Protein AF-A0A385DCZ0-F1 (afdb_monomer)

pLDDT: mean 70.15, std 20.72, range [26.91, 95.5]

Mean predicted aligned error: 16.94 Å

Radius of gyration: 20.55 Å; Cα contacts (8 Å, |Δi|>4): 245; chains: 1; bounding box: 44×52×51 Å

Secondary structure (DSSP, 8-state):
--B--TTS-S-B-S-GGG--TT-GGG---HHHHHHHHHHHHHHHHHHHTTS-----S--------S------PPEEEETTEEEE-SS-TTT-B--BBPTTSSBP--BS-SS--SEEEEEEPPP-S--SS-TTTTT-EEEEEE-TTS-HHHHHHHHTT--GGGTTS-PPBSS---PEEP-TTT-GGG-PPPTTTTSS--PPPPP----

Sequence (207 aa):
MAHAAWDGTAVCRVAHPAVCPADPTQRPDGLLREVLLRYRTLMNIRMDKHHWVPDLHPAHPTTPTAAAEPQARHVVLLLSILYLAEGEITDIRCVAQTKAGERCRSALAHGDPGFWIEHPIQDAGRSTLSADLVGTPMLVYSLQSLSWDEQLRWRDQRCEVHGSGEVPALAASAWESFDPFLHVDHVRRPKGYWEGTAAPKPYRPPY

Foldseek 3Di:
DFDQAQVRDRGDPDDVVPDDPRDPVRDDDDPVNVVVVVVVVVVVVCVVVVVDDPDPDPPDPPPPDDDDDPAQWAFAQFPNFTWTAPHDLQCQAAQFQDPVRDGGRDRQEDDQLFAKDWDFQDDPVPDPPPPPRGRATFIHTYNPPDDNLSSVCVQQSHHPVRSPDPGDGNDGHPIDGDDCVVPVVNGHHDPPPPVDDDDDDDDDDDD

Nearest PDB structures (foldseek):
  5yvq-assembly1_A  TM=1.584E-01  e=5.170E+00  Muvirus mu
  7e8n-assembly1_C-2  TM=1.687E-01  e=9.337E+00  Hymenobacter psoromatis

Organism: NCBI:txid188770

Structure (mmCIF, N/CA/C/O backbone):
data_AF-A0A385DCZ0-F1
#
_entry.id   AF-A0A385DCZ0-F1
#
loop_
_atom_site.group_PDB
_atom_site.id
_atom_site.type_symbol
_atom_site.label_atom_id
_atom_site.label_alt_id
_atom_site.label_comp_id
_atom_site.label_asym_id
_atom_site.label_entity_id
_atom_site.label_seq_id
_atom_site.pdbx_PDB_ins_code
_atom_site.Cartn_x
_atom_site.Cartn_y
_atom_site.Cartn_z
_atom_site.occupancy
_atom_site.B_iso_or_equiv
_atom_site.auth_seq_id
_atom_site.auth_comp_id
_atom_site.auth_asym_id
_atom_site.auth_atom_id
_atom_site.pdbx_PDB_model_num
ATOM 1 N N . MET A 1 1 ? 26.503 6.583 6.444 1.00 43.03 1 MET A N 1
ATOM 2 C CA . MET A 1 1 ? 27.534 7.552 6.874 1.00 43.03 1 MET A CA 1
ATOM 3 C C . MET A 1 1 ? 26.824 8.768 7.445 1.00 43.03 1 MET A C 1
ATOM 5 O O . MET A 1 1 ? 25.872 9.227 6.828 1.00 43.03 1 MET A O 1
ATOM 9 N N . ALA A 1 2 ? 27.208 9.221 8.638 1.00 39.66 2 ALA A N 1
ATOM 10 C CA . ALA A 1 2 ? 26.698 10.460 9.223 1.00 39.66 2 ALA A CA 1
ATOM 11 C C . ALA A 1 2 ? 27.484 11.643 8.643 1.00 39.66 2 ALA A C 1
ATOM 13 O O . ALA A 1 2 ? 28.706 11.568 8.537 1.00 39.66 2 ALA A O 1
ATOM 14 N N . HIS A 1 3 ? 26.791 12.710 8.260 1.00 42.09 3 HIS A N 1
ATOM 15 C CA . HIS A 1 3 ? 27.408 13.946 7.778 1.00 42.09 3 HIS A CA 1
ATOM 16 C C . HIS A 1 3 ? 27.214 15.042 8.830 1.00 42.09 3 HIS A C 1
ATOM 18 O O . HIS A 1 3 ? 26.202 15.047 9.536 1.00 42.09 3 HIS A O 1
ATOM 24 N N . ALA A 1 4 ? 28.176 15.956 8.946 1.00 45.88 4 ALA A N 1
ATOM 25 C CA . ALA A 1 4 ? 28.128 17.040 9.923 1.00 45.88 4 ALA A CA 1
ATOM 26 C C . ALA A 1 4 ? 26.961 18.004 9.637 1.00 45.88 4 ALA A C 1
ATOM 28 O O . ALA A 1 4 ? 26.703 18.339 8.480 1.00 45.88 4 ALA A O 1
ATOM 29 N N . ALA A 1 5 ? 26.254 18.449 10.680 1.00 45.34 5 ALA A N 1
ATOM 30 C CA . ALA A 1 5 ? 25.254 19.506 10.555 1.00 45.34 5 ALA A CA 1
ATOM 31 C C . ALA A 1 5 ? 25.910 20.893 10.656 1.00 45.34 5 ALA A C 1
ATOM 33 O O . ALA A 1 5 ? 26.938 21.072 11.305 1.00 45.34 5 ALA A O 1
ATOM 34 N N . TRP A 1 6 ? 25.304 21.892 10.014 1.00 43.28 6 TRP A N 1
ATOM 35 C CA . TRP A 1 6 ? 25.844 23.257 9.954 1.00 43.28 6 TRP A CA 1
ATOM 36 C C . TRP A 1 6 ? 25.671 24.082 11.235 1.00 43.28 6 TRP A C 1
ATOM 38 O O . TRP A 1 6 ? 26.322 25.111 11.379 1.00 43.28 6 TRP A O 1
ATOM 48 N N . ASP A 1 7 ? 24.807 23.659 12.158 1.00 46.94 7 ASP A N 1
ATOM 49 C CA . ASP A 1 7 ? 24.563 24.329 13.444 1.00 46.94 7 ASP A CA 1
ATOM 50 C C . ASP A 1 7 ? 25.537 23.875 14.547 1.00 46.94 7 ASP A C 1
ATOM 52 O O . ASP A 1 7 ? 25.339 24.170 15.724 1.00 46.94 7 ASP A O 1
ATOM 56 N N . GLY A 1 8 ? 26.596 23.152 14.169 1.00 49.84 8 GLY A N 1
ATOM 57 C CA . GLY A 1 8 ? 27.582 22.602 15.094 1.00 49.84 8 GLY A CA 1
ATOM 58 C C . GLY A 1 8 ? 27.145 21.299 15.764 1.00 49.84 8 GLY A C 1
ATOM 59 O O . GLY A 1 8 ? 27.899 20.757 16.571 1.00 49.84 8 GLY A O 1
ATOM 60 N N . THR A 1 9 ? 25.968 20.753 15.432 1.00 52.50 9 THR A N 1
ATOM 61 C CA . THR A 1 9 ? 25.576 19.420 15.902 1.00 52.50 9 THR A CA 1
ATOM 62 C C . THR A 1 9 ? 26.225 18.318 15.057 1.00 52.50 9 THR A C 1
ATOM 64 O O . THR A 1 9 ? 26.432 18.434 13.848 1.00 52.50 9 THR A O 1
ATOM 67 N N . ALA A 1 10 ? 26.584 17.208 15.705 1.00 45.91 10 ALA A N 1
ATOM 68 C CA . ALA A 1 10 ? 27.423 16.173 15.098 1.00 45.91 10 ALA A CA 1
ATOM 69 C C . ALA A 1 10 ? 26.738 15.361 13.976 1.00 45.91 10 ALA A C 1
ATOM 71 O O . ALA A 1 10 ? 27.396 14.534 13.347 1.00 45.91 10 ALA A O 1
ATOM 72 N N . VAL A 1 11 ? 25.431 15.541 13.729 1.00 50.88 11 VAL A N 1
ATOM 73 C CA . VAL A 1 11 ? 24.675 14.677 12.807 1.00 50.88 11 VAL A CA 1
ATOM 74 C C . VAL A 1 11 ? 23.559 15.434 12.079 1.00 50.88 11 VAL A C 1
ATOM 76 O O . VAL A 1 11 ? 22.519 15.737 12.660 1.00 50.88 11 VAL A O 1
ATOM 79 N N . CYS A 1 12 ? 23.713 15.632 10.768 1.00 52.50 12 CYS A N 1
ATOM 80 C CA . CYS A 1 12 ? 22.615 15.956 9.859 1.00 52.50 12 CYS A CA 1
ATOM 81 C C . CYS A 1 12 ? 21.943 14.648 9.403 1.00 52.50 12 CYS A C 1
ATOM 83 O O . CYS A 1 12 ? 22.574 13.804 8.767 1.00 52.50 12 CYS A O 1
ATOM 85 N N . ARG A 1 13 ? 20.665 14.456 9.760 1.00 55.09 13 ARG A N 1
ATOM 86 C CA . ARG A 1 13 ? 19.906 13.203 9.538 1.00 55.09 13 ARG A CA 1
ATOM 87 C C . ARG A 1 13 ? 19.005 13.234 8.293 1.00 55.09 13 ARG A C 1
ATOM 89 O O . ARG A 1 13 ? 18.133 12.384 8.143 1.00 55.09 13 ARG A O 1
ATOM 96 N N . VAL A 1 14 ? 19.216 14.208 7.405 1.00 51.38 14 VAL A N 1
ATOM 97 C CA . VAL A 1 14 ? 18.575 14.289 6.082 1.00 51.38 14 VAL A CA 1
ATOM 98 C C . VAL A 1 14 ? 19.451 13.545 5.071 1.00 51.38 14 VAL A C 1
ATOM 100 O O . VAL A 1 14 ? 20.676 13.688 5.086 1.00 51.38 14 VAL A O 1
ATOM 103 N N . ALA A 1 15 ? 18.848 12.740 4.192 1.00 49.97 15 ALA A N 1
ATOM 104 C CA . ALA A 1 15 ? 19.575 12.113 3.093 1.00 49.97 15 ALA A CA 1
ATOM 105 C C . ALA A 1 15 ? 20.143 13.207 2.166 1.00 49.97 15 ALA A C 1
ATOM 107 O O . ALA A 1 15 ? 19.398 13.901 1.478 1.00 49.97 15 ALA A O 1
ATOM 108 N N . HIS A 1 16 ? 21.471 13.357 2.160 1.00 48.94 16 HIS A N 1
ATOM 109 C CA . HIS A 1 16 ? 22.190 14.404 1.424 1.00 48.94 16 HIS A CA 1
ATOM 110 C C . HIS A 1 16 ? 21.996 14.433 -0.107 1.00 48.94 16 HIS A C 1
ATOM 112 O O . HIS A 1 16 ? 22.242 15.493 -0.675 1.00 48.94 16 HIS A O 1
ATOM 118 N N . PRO A 1 17 ? 21.524 13.375 -0.801 1.00 45.88 17 PRO A N 1
ATOM 119 C CA . PRO A 1 17 ? 21.275 13.471 -2.241 1.00 45.88 17 PRO A CA 1
ATOM 120 C C . PRO A 1 17 ? 20.034 14.283 -2.650 1.00 45.88 17 PRO A C 1
ATOM 122 O O . PRO A 1 17 ? 19.877 14.544 -3.836 1.00 45.88 17 PRO A O 1
ATOM 125 N N . ALA A 1 18 ? 19.139 14.668 -1.727 1.00 50.88 18 ALA A N 1
ATOM 126 C CA . ALA A 1 18 ? 17.839 15.257 -2.086 1.00 50.88 18 ALA A CA 1
ATOM 127 C C . ALA A 1 18 ? 17.559 16.617 -1.423 1.00 50.88 18 ALA A C 1
ATOM 129 O O . ALA A 1 18 ? 16.433 16.905 -1.042 1.00 50.88 18 ALA A O 1
ATOM 130 N N . VAL A 1 19 ? 18.573 17.483 -1.363 1.00 52.72 19 VAL A N 1
ATOM 131 C CA . VAL A 1 19 ? 18.542 18.850 -0.816 1.00 52.72 19 VAL A CA 1
ATOM 132 C C . VAL A 1 19 ? 18.854 18.934 0.676 1.00 52.72 19 VAL A C 1
ATOM 134 O O . VAL A 1 19 ? 18.019 18.716 1.555 1.00 52.72 19 VAL A O 1
ATOM 137 N N . CYS A 1 20 ? 20.080 19.365 0.959 1.00 51.69 20 CYS A N 1
ATOM 138 C CA . CYS A 1 20 ? 20.481 19.787 2.287 1.00 51.69 20 CYS A CA 1
ATOM 139 C C . CYS A 1 20 ? 20.249 21.305 2.430 1.00 51.69 20 CYS A C 1
ATOM 141 O O . CYS A 1 20 ? 20.951 22.080 1.786 1.00 51.69 20 CYS A O 1
ATOM 143 N N . PRO A 1 21 ? 19.337 21.786 3.302 1.00 50.81 21 PRO A N 1
ATOM 144 C CA . PRO A 1 21 ? 19.165 23.227 3.545 1.00 50.81 21 PRO A CA 1
ATOM 145 C C . PRO A 1 21 ? 20.395 23.887 4.198 1.00 50.81 21 PRO A C 1
ATOM 147 O O . PRO A 1 21 ? 20.413 25.101 4.399 1.00 50.81 21 PRO A O 1
ATOM 150 N N . ALA A 1 22 ? 21.393 23.078 4.554 1.00 45.03 22 ALA A N 1
ATOM 151 C CA . ALA A 1 22 ? 22.649 23.462 5.169 1.00 45.03 22 ALA A CA 1
ATOM 152 C C . ALA A 1 22 ? 23.811 23.600 4.168 1.00 45.03 22 ALA A C 1
ATOM 154 O O . ALA A 1 22 ? 24.860 24.111 4.548 1.00 45.03 22 ALA A O 1
ATOM 155 N N . ASP A 1 23 ? 23.639 23.158 2.915 1.00 54.81 23 ASP A N 1
ATOM 156 C CA . ASP A 1 23 ? 24.627 23.354 1.855 1.00 54.81 23 ASP A CA 1
ATOM 157 C C . ASP A 1 23 ? 24.335 24.679 1.121 1.00 54.81 23 ASP A C 1
ATOM 159 O O . ASP A 1 23 ? 23.343 24.783 0.391 1.00 54.81 23 ASP A O 1
ATOM 163 N N . PRO A 1 24 ? 25.163 25.728 1.299 1.00 51.28 24 PRO A N 1
ATOM 164 C CA . PRO A 1 24 ? 24.955 27.007 0.631 1.00 51.28 24 PRO A CA 1
ATOM 165 C C . PRO A 1 24 ? 25.126 26.928 -0.894 1.00 51.28 24 PRO A C 1
ATOM 167 O O . PRO A 1 24 ? 24.668 27.841 -1.580 1.00 51.28 24 PRO A O 1
ATOM 170 N N . THR A 1 25 ? 25.738 25.861 -1.423 1.00 52.81 25 THR A N 1
ATOM 171 C CA . THR A 1 25 ? 25.935 25.637 -2.865 1.00 52.81 25 THR A CA 1
ATOM 172 C C . THR A 1 25 ? 24.735 24.968 -3.542 1.00 52.81 25 THR A C 1
ATOM 174 O O . THR A 1 25 ? 24.596 25.060 -4.758 1.00 52.81 25 THR A O 1
ATOM 177 N N . GLN A 1 26 ? 23.822 24.378 -2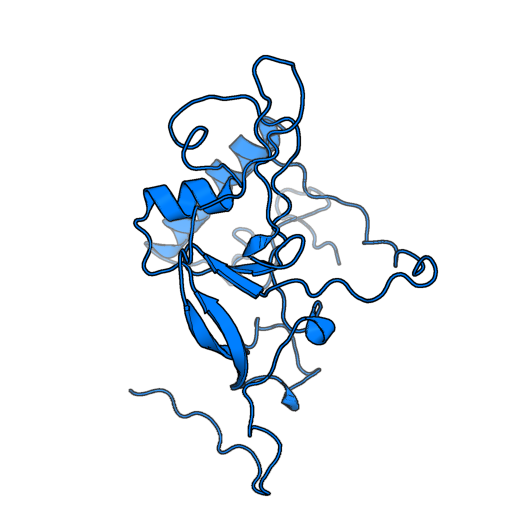.760 1.00 53.19 26 GLN A N 1
ATOM 178 C CA . GLN A 1 26 ? 22.599 23.720 -3.230 1.00 53.19 26 GLN A CA 1
ATOM 179 C C . GLN A 1 26 ? 21.336 24.416 -2.714 1.00 53.19 26 GLN A C 1
ATOM 181 O O . GLN A 1 26 ? 20.364 23.755 -2.350 1.00 53.19 26 GLN A O 1
ATOM 186 N N . ARG A 1 27 ? 21.329 25.753 -2.638 1.00 54.34 27 ARG A N 1
ATOM 187 C CA . ARG A 1 27 ? 20.118 26.493 -2.257 1.00 54.34 27 ARG A CA 1
ATOM 188 C C . ARG A 1 27 ? 19.066 26.350 -3.356 1.00 54.34 27 ARG A C 1
ATOM 190 O O . ARG A 1 27 ? 19.245 26.948 -4.414 1.00 54.34 27 ARG A O 1
ATOM 197 N N . PRO A 1 28 ? 17.951 25.646 -3.106 1.00 58.09 28 PRO A N 1
ATOM 198 C CA . PRO A 1 28 ? 16.809 25.727 -3.995 1.00 58.09 28 PRO A CA 1
ATOM 199 C C . PRO A 1 28 ? 16.269 27.149 -3.914 1.00 58.09 28 PRO A C 1
ATOM 201 O O . PRO A 1 28 ? 16.198 27.734 -2.825 1.00 58.09 28 PRO A O 1
ATOM 204 N N . ASP A 1 29 ? 15.906 27.717 -5.049 1.00 66.25 29 ASP A N 1
ATOM 205 C CA . ASP A 1 29 ? 15.221 28.994 -5.129 1.00 66.25 29 ASP A CA 1
ATOM 206 C C . ASP A 1 29 ? 13.697 28.800 -5.193 1.00 66.25 29 ASP A C 1
ATOM 208 O O . ASP A 1 29 ? 13.167 27.703 -5.390 1.00 66.25 29 ASP A O 1
ATOM 212 N N . GLY A 1 30 ? 12.974 29.886 -4.910 1.00 69.31 30 GLY A N 1
ATOM 213 C CA . GLY A 1 30 ? 11.518 29.950 -5.024 1.00 69.31 30 GLY A CA 1
ATOM 214 C C . GLY A 1 30 ? 10.748 28.866 -4.256 1.00 69.31 30 GLY A C 1
ATOM 215 O O . GLY A 1 30 ? 11.027 28.564 -3.094 1.00 69.31 30 GLY A O 1
ATOM 216 N N . LEU A 1 31 ? 9.749 28.292 -4.932 1.00 67.06 31 LEU A N 1
ATOM 217 C CA . LEU A 1 31 ? 8.760 27.359 -4.383 1.00 67.06 31 LEU A CA 1
ATOM 218 C C . LEU A 1 31 ? 9.392 26.108 -3.747 1.00 67.06 31 LEU A C 1
ATOM 220 O O . LEU A 1 31 ? 8.916 25.616 -2.724 1.00 67.06 31 LEU A O 1
ATOM 224 N N . LEU A 1 32 ? 10.485 25.596 -4.322 1.00 63.16 32 LEU A N 1
ATOM 225 C CA . LEU A 1 32 ? 11.141 24.384 -3.830 1.00 63.16 32 LEU A CA 1
ATOM 226 C C . LEU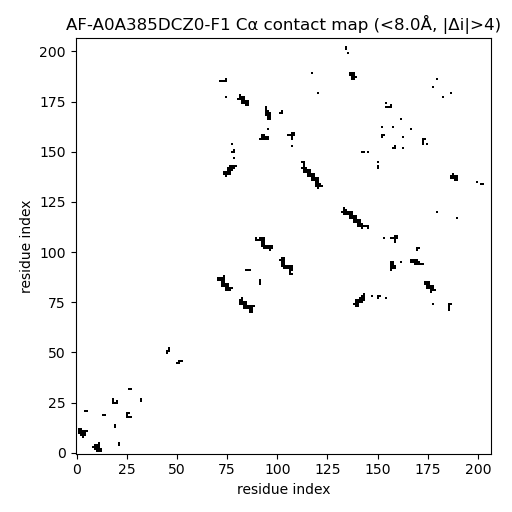 A 1 32 ? 11.721 24.601 -2.425 1.00 63.16 32 LEU A C 1
ATOM 228 O O . LEU A 1 32 ? 11.602 23.737 -1.556 1.00 63.16 32 LEU A O 1
ATOM 232 N N . ARG A 1 33 ? 12.261 25.796 -2.158 1.00 64.81 33 ARG A N 1
ATOM 233 C CA . ARG A 1 33 ? 12.729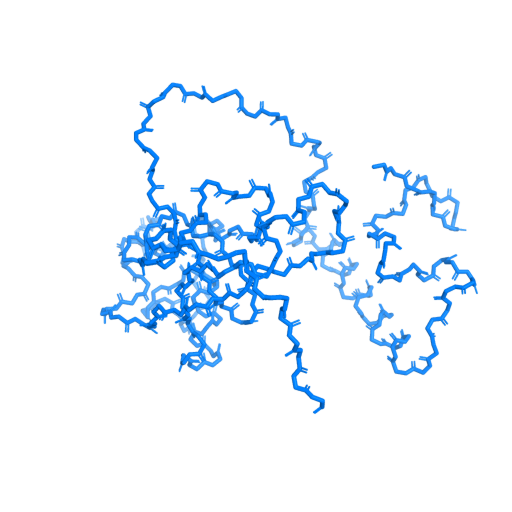 26.184 -0.822 1.00 64.81 33 ARG A CA 1
ATOM 234 C C . ARG A 1 33 ? 11.595 26.197 0.197 1.00 64.81 33 ARG A C 1
ATOM 236 O O . ARG A 1 33 ? 11.775 25.717 1.314 1.00 64.81 33 ARG A O 1
ATOM 243 N N . GLU A 1 34 ? 10.442 26.743 -0.172 1.00 66.88 34 GLU A N 1
ATOM 244 C CA . GLU A 1 34 ? 9.280 26.842 0.716 1.00 66.88 34 GLU A CA 1
ATOM 245 C C . GLU A 1 34 ? 8.724 25.462 1.074 1.00 66.88 34 GLU A C 1
ATOM 247 O O . GLU A 1 34 ? 8.463 25.182 2.247 1.00 66.88 34 GLU A O 1
ATOM 252 N N . VAL A 1 35 ? 8.620 24.570 0.085 1.00 68.06 35 VAL A N 1
ATOM 253 C CA . VAL A 1 35 ? 8.184 23.182 0.286 1.00 68.06 35 VAL A CA 1
ATOM 254 C C . VAL A 1 35 ? 9.131 22.447 1.234 1.00 68.06 35 VAL A C 1
ATOM 256 O O . VAL A 1 35 ? 8.676 21.802 2.179 1.00 68.06 35 VAL A O 1
ATOM 259 N N . LEU A 1 36 ? 10.444 22.589 1.045 1.00 66.81 36 LEU A N 1
ATOM 260 C CA . LEU A 1 36 ? 11.445 21.919 1.878 1.00 66.81 36 LEU A CA 1
ATOM 261 C C . LEU A 1 36 ? 11.494 22.459 3.309 1.00 66.81 36 LEU A C 1
ATOM 263 O O . LEU A 1 36 ? 11.618 21.682 4.257 1.00 66.81 36 LEU A O 1
ATOM 267 N N . LEU A 1 37 ? 11.347 23.774 3.492 1.00 65.69 37 LEU A N 1
ATOM 268 C CA . LEU A 1 37 ? 11.237 24.375 4.823 1.00 65.69 37 LEU A CA 1
ATOM 269 C C . LEU A 1 37 ? 9.976 23.893 5.543 1.00 65.69 37 LEU A C 1
ATOM 271 O O . LEU A 1 37 ? 10.037 23.533 6.719 1.00 65.69 37 LEU A O 1
ATOM 275 N N . ARG A 1 38 ? 8.845 23.818 4.833 1.00 69.94 38 ARG A N 1
ATOM 276 C CA . ARG A 1 38 ? 7.592 23.300 5.388 1.00 69.94 38 ARG A CA 1
ATOM 277 C C . ARG A 1 38 ? 7.709 21.822 5.752 1.00 69.94 38 ARG A C 1
ATOM 279 O O . ARG A 1 38 ? 7.272 21.432 6.833 1.00 69.94 38 ARG A O 1
ATOM 286 N N . TYR A 1 39 ? 8.335 21.020 4.893 1.00 65.19 39 TYR A N 1
ATOM 287 C CA . TYR A 1 39 ? 8.592 19.607 5.154 1.00 65.19 39 TYR A CA 1
ATOM 288 C C . TYR A 1 39 ? 9.475 19.416 6.394 1.00 65.19 39 TYR A C 1
ATOM 290 O O . TYR A 1 39 ? 9.105 18.658 7.289 1.00 65.19 39 TYR A O 1
ATOM 298 N N . ARG A 1 40 ? 10.576 20.176 6.512 1.00 69.50 40 ARG A N 1
ATOM 299 C CA . ARG A 1 40 ? 11.450 20.182 7.698 1.00 69.50 40 ARG A CA 1
ATOM 300 C C . ARG A 1 40 ? 10.671 20.485 8.977 1.00 69.50 40 ARG A C 1
ATOM 302 O O . ARG A 1 40 ? 10.804 19.755 9.954 1.00 69.50 40 ARG A O 1
ATOM 309 N N . THR A 1 41 ? 9.853 21.537 8.978 1.00 65.94 41 THR A N 1
ATOM 310 C CA . THR A 1 41 ? 9.063 21.922 10.157 1.00 65.94 41 THR A CA 1
ATOM 311 C C . THR A 1 41 ? 8.080 20.822 10.556 1.00 65.94 41 THR A C 1
ATOM 313 O O . THR A 1 41 ? 8.007 20.462 11.727 1.00 65.94 41 THR A O 1
ATOM 316 N N . LEU A 1 42 ? 7.359 20.238 9.594 1.00 65.44 42 LEU A N 1
ATOM 317 C CA . LEU A 1 42 ? 6.406 19.158 9.870 1.00 65.44 42 LEU A CA 1
ATOM 318 C C . LEU A 1 42 ? 7.095 17.887 10.377 1.00 65.44 42 LEU A C 1
ATOM 320 O O . LEU A 1 42 ? 6.574 17.222 11.271 1.00 65.44 42 LEU A O 1
ATOM 324 N N . MET A 1 43 ? 8.261 17.556 9.823 1.00 61.44 43 MET A N 1
ATOM 325 C CA . MET A 1 43 ? 9.058 16.410 10.247 1.00 61.44 43 MET A CA 1
ATOM 326 C C . MET A 1 43 ? 9.582 16.596 11.676 1.00 61.44 43 MET A C 1
ATOM 328 O O . MET A 1 43 ? 9.395 15.705 12.499 1.00 61.44 43 MET A O 1
ATOM 332 N N . ASN A 1 44 ? 10.121 17.774 12.007 1.00 59.34 44 ASN A N 1
ATOM 333 C CA . ASN A 1 44 ? 10.564 18.096 13.366 1.00 59.34 44 ASN A CA 1
ATOM 334 C C . ASN A 1 44 ? 9.414 18.019 14.379 1.00 59.34 44 ASN A C 1
ATOM 336 O O . ASN A 1 44 ? 9.539 17.328 15.382 1.00 59.34 44 ASN A O 1
ATOM 340 N N . ILE A 1 45 ? 8.251 18.604 14.067 1.00 63.09 45 ILE A N 1
ATOM 341 C CA . ILE A 1 45 ? 7.064 18.529 14.937 1.00 63.09 45 ILE A CA 1
ATOM 342 C C . ILE A 1 45 ? 6.629 17.074 15.183 1.00 63.09 45 ILE A C 1
ATOM 344 O O . ILE A 1 45 ? 6.178 16.741 16.278 1.00 63.09 45 ILE A O 1
ATOM 348 N N . ARG A 1 46 ? 6.723 16.196 14.176 1.00 60.88 46 ARG A N 1
ATOM 349 C CA . ARG A 1 46 ? 6.381 14.770 14.325 1.00 60.88 46 ARG A CA 1
ATOM 350 C C . ARG A 1 46 ? 7.400 14.009 15.174 1.00 60.88 46 ARG A C 1
ATOM 352 O O . ARG A 1 46 ? 6.992 13.141 15.942 1.00 60.88 46 ARG A O 1
ATOM 359 N N . MET A 1 47 ? 8.685 14.346 15.060 1.00 57.97 47 MET A N 1
ATOM 360 C CA . MET A 1 47 ? 9.748 13.765 15.888 1.00 57.97 47 MET A CA 1
ATOM 361 C C . MET A 1 47 ? 9.645 14.209 17.349 1.00 57.97 47 MET A C 1
ATOM 363 O O . MET A 1 47 ? 9.705 13.364 18.237 1.00 57.97 47 MET A O 1
ATOM 367 N N . ASP A 1 48 ? 9.418 15.503 17.598 1.00 64.06 48 ASP A N 1
ATOM 368 C CA . ASP A 1 48 ? 9.288 16.072 18.949 1.00 64.06 48 ASP A CA 1
ATOM 369 C C . ASP A 1 48 ? 8.091 15.482 19.708 1.00 64.06 48 ASP A C 1
ATOM 371 O O . ASP A 1 48 ? 8.095 15.383 20.931 1.00 64.06 48 ASP A O 1
ATOM 375 N N . LYS A 1 49 ? 7.063 15.045 18.974 1.00 65.31 49 LYS A N 1
ATOM 376 C CA . LYS A 1 49 ? 5.887 14.358 19.523 1.00 65.31 49 LYS A CA 1
ATOM 377 C C . LYS A 1 49 ? 6.072 12.844 19.681 1.00 65.31 49 LYS A C 1
ATOM 379 O O . LYS A 1 49 ? 5.102 12.160 19.981 1.00 65.31 49 LYS A O 1
ATOM 384 N N . HIS A 1 50 ? 7.269 12.305 19.435 1.00 49.09 50 HIS A N 1
ATOM 385 C CA . HIS A 1 50 ? 7.556 10.863 19.405 1.00 49.09 50 HIS A CA 1
ATOM 386 C C . HIS A 1 50 ? 6.641 10.046 18.471 1.00 49.09 50 HIS A C 1
ATOM 388 O O . HIS A 1 50 ? 6.571 8.825 18.576 1.00 49.09 50 HIS A O 1
ATOM 394 N N . HIS A 1 51 ? 5.961 10.690 17.517 1.00 47.44 51 HIS A N 1
ATOM 395 C CA . HIS A 1 51 ? 5.111 10.006 16.536 1.00 47.44 51 HIS A CA 1
ATOM 396 C C . HIS A 1 51 ? 5.932 9.310 15.443 1.00 47.44 51 HIS A C 1
ATOM 398 O O . HIS A 1 51 ? 5.399 8.512 14.676 1.00 47.44 51 HIS A O 1
ATOM 404 N N . TRP A 1 52 ? 7.221 9.633 15.350 1.00 40.53 52 TRP A N 1
ATOM 405 C CA . TRP A 1 52 ? 8.168 8.992 14.454 1.00 40.53 52 TRP A CA 1
ATOM 406 C C . TRP A 1 52 ? 9.557 9.013 15.097 1.00 40.53 52 TRP A C 1
ATOM 408 O O . TRP A 1 52 ? 10.150 10.078 15.274 1.00 40.53 52 TRP A O 1
ATOM 418 N N . VAL A 1 53 ? 10.064 7.836 15.463 1.00 46.94 53 VAL A N 1
ATOM 419 C CA . VAL A 1 53 ? 11.460 7.619 15.855 1.00 46.94 53 VAL A CA 1
ATOM 420 C C . VAL A 1 53 ? 12.079 6.805 14.717 1.00 46.94 53 VAL A C 1
ATOM 422 O O . VAL A 1 53 ? 11.665 5.662 14.528 1.00 46.94 53 VAL A O 1
ATOM 425 N N . PRO A 1 54 ? 12.999 7.362 13.907 1.00 39.88 54 PRO A N 1
ATOM 426 C CA . PRO A 1 54 ? 13.722 6.549 12.942 1.00 39.88 54 PRO A CA 1
ATOM 427 C C . PRO A 1 54 ? 14.540 5.520 13.710 1.00 39.88 54 PRO A C 1
ATOM 429 O O . PRO A 1 54 ? 15.250 5.881 14.651 1.00 39.88 54 PRO A O 1
ATOM 432 N N . ASP A 1 55 ? 14.443 4.260 13.308 1.00 38.47 55 ASP A N 1
ATOM 433 C CA . ASP A 1 55 ? 15.255 3.205 13.891 1.00 38.47 55 ASP A CA 1
ATOM 434 C C . ASP A 1 55 ? 16.730 3.496 13.567 1.00 38.47 55 ASP A C 1
ATOM 436 O O . ASP A 1 55 ? 17.143 3.524 12.406 1.00 38.47 55 ASP A O 1
ATOM 440 N N . LEU A 1 56 ? 17.510 3.849 14.593 1.00 39.41 56 LEU A N 1
ATOM 441 C CA . LEU A 1 56 ? 18.919 4.244 14.461 1.00 39.41 56 LEU A CA 1
ATOM 442 C C . LEU A 1 56 ? 19.870 3.050 14.570 1.00 39.41 56 LEU A C 1
ATOM 444 O O . LEU A 1 56 ? 21.088 3.240 14.512 1.00 39.41 56 LEU A O 1
ATOM 448 N N . HIS A 1 57 ? 19.348 1.833 14.725 1.00 34.84 57 HIS A N 1
ATOM 449 C CA . HIS A 1 57 ? 20.188 0.658 14.584 1.00 34.84 57 HIS A CA 1
ATOM 450 C C . HIS A 1 57 ? 20.578 0.505 13.109 1.00 34.84 57 HIS A C 1
ATOM 452 O O . HIS A 1 57 ? 19.696 0.504 12.247 1.00 34.84 57 HIS A O 1
ATOM 458 N N . PRO A 1 58 ? 21.874 0.341 12.772 1.00 35.88 58 PRO A N 1
ATOM 459 C CA . PRO A 1 58 ? 22.189 -0.338 11.526 1.00 35.88 58 PRO A CA 1
ATOM 460 C C . PRO A 1 58 ? 21.417 -1.652 11.578 1.00 35.88 58 PRO A C 1
ATOM 462 O O . PRO A 1 58 ? 21.522 -2.361 12.580 1.00 35.88 58 PRO A O 1
ATOM 465 N N . ALA A 1 59 ? 20.591 -1.926 10.565 1.00 37.59 59 ALA A N 1
ATOM 466 C CA . ALA A 1 59 ? 19.901 -3.200 10.462 1.00 37.59 59 ALA A CA 1
ATOM 467 C C . ALA A 1 59 ? 20.964 -4.285 10.640 1.00 37.59 59 ALA A C 1
ATOM 469 O O . ALA A 1 59 ? 21.822 -4.478 9.776 1.00 37.59 59 ALA A O 1
ATOM 470 N N . HIS A 1 60 ? 20.982 -4.922 11.812 1.00 30.19 60 HIS A N 1
ATOM 471 C CA . HIS A 1 60 ? 21.785 -6.109 11.985 1.00 30.19 60 HIS A CA 1
ATOM 472 C C . HIS A 1 60 ? 21.251 -7.081 10.936 1.00 30.19 60 HIS A C 1
ATOM 474 O O . HIS A 1 60 ? 20.025 -7.218 10.843 1.00 30.19 60 HIS A O 1
ATOM 480 N N . PRO A 1 61 ? 22.112 -7.711 10.115 1.00 33.66 61 PRO A N 1
ATOM 481 C CA . PRO A 1 61 ? 21.657 -8.798 9.273 1.00 33.66 61 PRO A CA 1
ATOM 482 C C . PRO A 1 61 ? 21.011 -9.796 10.225 1.00 33.66 61 PRO A C 1
ATOM 484 O O . PRO A 1 61 ? 21.683 -10.392 11.067 1.00 33.66 61 PRO A O 1
ATOM 487 N N . THR A 1 62 ? 19.682 -9.863 10.183 1.00 35.06 62 THR A N 1
ATOM 488 C CA . THR A 1 62 ? 18.944 -10.809 11.000 1.00 35.06 62 THR A CA 1
ATOM 489 C C . THR A 1 62 ? 19.354 -12.146 10.432 1.00 35.06 62 THR A C 1
ATOM 491 O O . THR A 1 62 ? 19.069 -12.438 9.271 1.00 35.06 62 THR A O 1
ATOM 494 N N . THR A 1 63 ? 20.147 -12.890 11.198 1.00 36.34 63 THR A N 1
ATOM 495 C CA . THR A 1 63 ? 20.564 -14.239 10.841 1.00 36.34 63 THR A CA 1
ATOM 496 C C . THR A 1 63 ? 19.307 -14.979 10.394 1.00 36.34 63 THR A C 1
ATOM 498 O O . THR A 1 63 ? 18.349 -15.004 11.171 1.00 36.34 63 THR A O 1
ATOM 501 N N . PRO A 1 64 ? 19.241 -15.503 9.158 1.00 36.28 64 PRO A N 1
ATOM 502 C CA . PRO A 1 64 ? 18.036 -16.158 8.684 1.00 36.28 64 PRO A CA 1
ATOM 503 C C . PRO A 1 64 ? 17.758 -17.358 9.588 1.00 36.28 64 PRO A C 1
ATOM 505 O O . PRO A 1 64 ? 18.475 -18.360 9.567 1.00 36.28 64 PRO A O 1
ATOM 508 N N . THR A 1 65 ? 16.740 -17.223 10.437 1.00 34.56 65 THR A N 1
ATOM 509 C CA . THR A 1 65 ? 16.171 -18.338 11.185 1.00 34.56 65 THR A CA 1
ATOM 510 C C . THR A 1 65 ? 15.669 -19.353 10.167 1.00 34.56 65 THR A C 1
ATOM 512 O O . THR A 1 65 ? 15.001 -19.002 9.196 1.00 34.56 65 THR A O 1
ATOM 515 N N . ALA A 1 66 ? 16.061 -20.605 10.371 1.00 39.00 66 ALA A N 1
ATOM 516 C CA . ALA A 1 66 ? 15.845 -21.702 9.446 1.00 39.00 66 ALA A CA 1
ATOM 517 C C . ALA A 1 66 ? 14.379 -21.835 8.978 1.00 39.00 66 ALA A C 1
ATOM 519 O O . ALA A 1 66 ? 13.467 -21.964 9.789 1.00 39.00 66 ALA A O 1
ATOM 520 N N . ALA A 1 67 ? 14.228 -21.849 7.650 1.00 46.62 67 ALA A N 1
ATOM 521 C CA . ALA A 1 67 ? 13.212 -22.520 6.838 1.00 46.62 67 ALA A CA 1
ATOM 522 C C . ALA A 1 67 ? 11.761 -22.540 7.366 1.00 46.62 67 ALA A C 1
ATOM 524 O O . ALA A 1 67 ? 11.269 -23.558 7.851 1.00 46.62 67 ALA A O 1
ATOM 525 N N . ALA A 1 68 ? 11.039 -21.452 7.108 1.00 38.81 68 ALA A N 1
ATOM 526 C CA . ALA A 1 68 ? 9.668 -21.548 6.613 1.00 38.81 68 ALA A CA 1
ATOM 527 C C . ALA A 1 68 ? 9.704 -21.198 5.116 1.00 38.81 68 ALA A C 1
ATOM 529 O O . ALA A 1 68 ? 10.520 -20.367 4.712 1.00 38.81 68 ALA A O 1
ATOM 530 N N . GLU A 1 69 ? 8.886 -21.851 4.287 1.00 44.53 69 GLU A N 1
ATOM 531 C CA . GLU A 1 69 ? 8.747 -21.489 2.869 1.00 44.53 69 GLU A CA 1
ATOM 532 C C . GLU A 1 69 ? 8.539 -19.970 2.743 1.00 44.53 69 GLU A C 1
ATOM 534 O O . GLU A 1 69 ? 7.797 -19.405 3.555 1.00 44.53 69 GLU A O 1
ATOM 539 N N . PRO A 1 70 ? 9.202 -19.282 1.792 1.00 51.69 70 PRO A N 1
ATOM 540 C CA . PRO A 1 70 ? 9.067 -17.840 1.667 1.00 51.69 70 PRO A CA 1
ATOM 541 C C . PRO A 1 70 ? 7.600 -17.509 1.397 1.00 51.69 70 PRO A C 1
ATOM 543 O O . PRO A 1 70 ? 7.088 -17.745 0.303 1.00 51.69 70 PRO A O 1
ATOM 546 N N . GLN A 1 71 ? 6.914 -16.980 2.415 1.00 58.69 71 GLN A N 1
ATOM 547 C CA . GLN A 1 71 ? 5.566 -16.457 2.251 1.00 58.69 71 GLN A CA 1
ATOM 548 C C . GLN A 1 71 ? 5.612 -15.412 1.146 1.00 58.69 71 GLN A C 1
ATOM 550 O O . GLN A 1 71 ? 6.473 -14.528 1.122 1.00 58.69 71 GLN A O 1
ATOM 555 N N . ALA A 1 72 ? 4.711 -15.559 0.185 1.00 76.06 72 ALA A N 1
ATOM 556 C CA . ALA A 1 72 ? 4.771 -14.824 -1.055 1.00 76.06 72 ALA A CA 1
ATOM 557 C C . ALA A 1 72 ? 4.272 -13.384 -0.827 1.00 76.06 72 ALA A C 1
ATOM 559 O O . ALA A 1 72 ? 3.127 -13.050 -1.106 1.00 76.06 72 ALA A O 1
ATOM 560 N N . ARG A 1 73 ? 5.133 -12.512 -0.292 1.00 90.94 73 ARG A N 1
ATOM 561 C CA . ARG A 1 73 ? 4.808 -11.101 -0.031 1.00 90.94 73 ARG A CA 1
ATOM 562 C C . ARG A 1 73 ? 4.546 -10.365 -1.346 1.00 90.94 73 ARG A C 1
ATOM 564 O O . ARG A 1 73 ? 5.351 -10.440 -2.275 1.00 90.94 73 ARG A O 1
ATOM 571 N N . HIS A 1 74 ? 3.411 -9.676 -1.447 1.00 91.88 74 HIS A N 1
ATOM 572 C CA . HIS A 1 74 ? 3.062 -8.900 -2.639 1.00 91.88 74 HIS A CA 1
ATOM 573 C C . HIS A 1 74 ? 3.648 -7.487 -2.581 1.00 91.88 74 HIS A C 1
ATOM 575 O O . HIS A 1 74 ? 3.593 -6.821 -1.547 1.00 91.88 74 HIS A O 1
ATOM 581 N N . VAL A 1 75 ? 4.152 -7.012 -3.722 1.00 94.12 75 VAL A N 1
ATOM 582 C CA . VAL A 1 75 ? 4.462 -5.594 -3.931 1.00 94.12 75 VAL A CA 1
ATOM 583 C C . VAL A 1 75 ? 3.180 -4.888 -4.360 1.00 94.12 75 VAL A C 1
ATOM 585 O O . VAL A 1 75 ? 2.516 -5.321 -5.306 1.00 94.12 75 VAL A O 1
ATOM 588 N N . VAL A 1 76 ? 2.821 -3.816 -3.659 1.00 95.50 76 VAL A N 1
ATOM 589 C CA . VAL A 1 76 ? 1.553 -3.099 -3.809 1.00 95.50 76 VAL A CA 1
ATOM 590 C C . VAL A 1 76 ? 1.821 -1.634 -4.130 1.00 95.50 76 VAL A C 1
ATOM 592 O O . VAL A 1 76 ? 2.581 -0.974 -3.426 1.00 95.50 76 VAL A O 1
ATOM 595 N N . LEU A 1 77 ? 1.182 -1.109 -5.176 1.00 94.94 77 LEU A N 1
ATOM 596 C CA . LEU A 1 77 ? 1.189 0.317 -5.494 1.00 94.94 77 LEU A CA 1
ATOM 597 C C . LEU A 1 77 ? -0.003 0.984 -4.811 1.00 94.94 77 LEU A C 1
ATOM 599 O O . LEU A 1 77 ? -1.155 0.754 -5.184 1.00 94.94 77 LEU A O 1
ATOM 603 N N . LEU A 1 78 ? 0.288 1.822 -3.823 1.00 93.81 78 LEU A N 1
ATOM 604 C CA . LEU A 1 78 ? -0.694 2.484 -2.976 1.00 93.81 78 LEU A CA 1
ATOM 605 C C . LEU A 1 78 ? -0.275 3.936 -2.751 1.00 93.81 78 LEU A C 1
ATOM 607 O O . LEU A 1 78 ? 0.868 4.192 -2.387 1.00 93.81 78 LEU A O 1
ATOM 611 N N . LEU A 1 79 ? -1.180 4.898 -2.967 1.00 92.75 79 LEU A N 1
ATOM 612 C CA . LEU A 1 79 ? -0.876 6.334 -2.854 1.00 92.75 79 LEU A CA 1
ATOM 613 C C . LEU A 1 79 ? 0.340 6.752 -3.707 1.00 92.75 79 LEU A C 1
ATOM 615 O O . LEU A 1 79 ? 1.107 7.635 -3.326 1.00 92.75 79 LEU A O 1
ATOM 619 N N . SER A 1 80 ? 0.526 6.089 -4.855 1.00 90.75 80 SER A N 1
ATOM 620 C CA . SER A 1 80 ? 1.678 6.253 -5.759 1.00 90.75 80 SER A CA 1
ATOM 621 C C . SER A 1 80 ? 3.041 5.900 -5.145 1.00 90.75 80 SER A C 1
ATOM 623 O O . SER A 1 80 ? 4.077 6.327 -5.647 1.00 90.75 80 SER A O 1
ATOM 625 N N . ILE A 1 81 ? 3.046 5.106 -4.075 1.00 91.62 81 ILE A N 1
ATOM 626 C CA . ILE A 1 81 ? 4.238 4.568 -3.423 1.00 91.62 81 ILE A CA 1
ATOM 627 C C . ILE A 1 81 ? 4.176 3.041 -3.503 1.00 91.62 81 ILE A C 1
ATOM 629 O O . ILE A 1 81 ? 3.107 2.440 -3.373 1.00 91.62 81 ILE A O 1
ATOM 633 N N . LEU A 1 82 ? 5.324 2.410 -3.738 1.00 93.44 82 LEU A N 1
ATOM 634 C CA . LEU A 1 82 ? 5.443 0.958 -3.699 1.00 93.44 82 LEU A CA 1
ATOM 635 C C . LEU A 1 82 ? 5.676 0.501 -2.259 1.00 93.44 82 LEU A C 1
ATOM 637 O O . LEU A 1 82 ? 6.614 0.943 -1.593 1.00 93.44 82 LEU A O 1
ATOM 641 N N . TYR A 1 83 ? 4.832 -0.414 -1.805 1.00 95.44 83 TYR A N 1
ATOM 642 C CA . TYR A 1 83 ? 4.934 -1.057 -0.506 1.00 95.44 83 TYR A CA 1
ATOM 643 C C . TYR A 1 83 ? 5.118 -2.559 -0.667 1.00 95.44 83 TYR A C 1
ATOM 645 O O . TYR A 1 83 ? 4.588 -3.168 -1.594 1.00 95.44 83 TYR A O 1
ATOM 653 N N . LEU A 1 84 ? 5.840 -3.163 0.266 1.00 94.81 84 LEU A N 1
ATOM 654 C CA . LEU A 1 84 ? 5.880 -4.599 0.455 1.00 94.81 84 LEU A CA 1
ATOM 655 C C . LEU A 1 84 ? 4.862 -4.967 1.541 1.00 94.81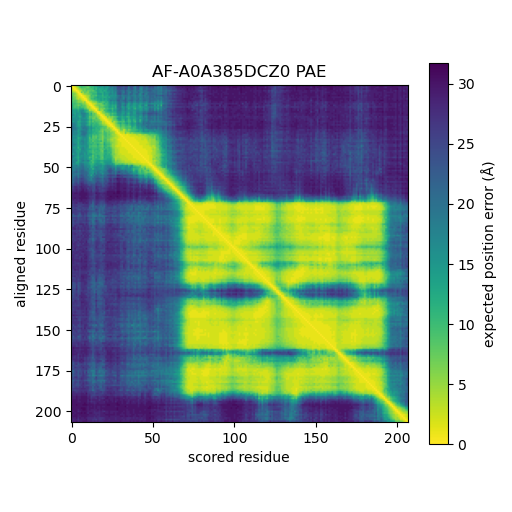 84 LEU A C 1
ATOM 657 O O . LEU A 1 84 ? 4.929 -4.474 2.669 1.00 94.81 84 LEU A O 1
ATOM 661 N N . ALA A 1 85 ? 3.891 -5.802 1.181 1.00 93.38 85 ALA A N 1
ATOM 662 C CA . ALA A 1 85 ? 2.861 -6.293 2.091 1.00 93.38 85 ALA A CA 1
ATOM 663 C C . ALA A 1 85 ? 3.421 -7.289 3.118 1.00 93.38 85 ALA A C 1
ATOM 665 O O . ALA A 1 85 ? 4.453 -7.910 2.885 1.00 93.38 85 ALA A O 1
ATOM 666 N N . GLU A 1 86 ? 2.703 -7.515 4.222 1.00 90.12 86 GLU A N 1
ATOM 667 C CA . GLU A 1 86 ? 2.994 -8.588 5.198 1.00 90.12 86 GLU A CA 1
ATOM 668 C C . GLU A 1 86 ? 2.944 -9.990 4.551 1.00 90.12 86 GLU A C 1
ATOM 670 O O . GLU A 1 86 ? 3.669 -10.891 4.958 1.00 90.12 86 GLU A O 1
ATOM 675 N N . GLY A 1 87 ? 2.135 -10.159 3.501 1.00 89.81 87 GLY A N 1
ATOM 676 C CA . GLY A 1 87 ? 1.945 -11.417 2.780 1.00 89.81 87 GLY A CA 1
ATOM 677 C C . GLY A 1 87 ? 1.225 -11.204 1.450 1.00 89.81 87 GLY A C 1
ATOM 678 O O . GLY A 1 87 ? 1.413 -10.178 0.788 1.00 89.81 87 GLY A O 1
ATOM 679 N N . GLU A 1 88 ? 0.390 -12.160 1.053 1.00 89.25 88 GLU A N 1
ATOM 680 C CA . GLU A 1 88 ? -0.489 -11.992 -0.104 1.00 89.25 88 GLU A CA 1
ATOM 681 C C . GLU A 1 88 ? -1.597 -10.978 0.192 1.00 89.25 88 GLU A C 1
ATOM 683 O O . GLU A 1 88 ? -2.057 -10.842 1.326 1.00 89.25 88 GLU A O 1
ATOM 688 N N . ILE A 1 89 ? -2.064 -10.273 -0.842 1.00 88.38 89 ILE A N 1
ATOM 689 C CA . ILE A 1 89 ? -3.051 -9.188 -0.703 1.00 88.38 89 ILE A CA 1
ATOM 690 C C . ILE A 1 89 ? -4.360 -9.652 -0.034 1.00 88.38 89 ILE A C 1
ATOM 692 O O . ILE A 1 89 ? -4.966 -8.903 0.730 1.00 88.38 89 ILE A O 1
ATOM 696 N N . THR A 1 90 ? -4.763 -10.902 -0.271 1.00 86.19 90 THR A N 1
ATOM 697 C CA . THR A 1 90 ? -5.967 -11.544 0.284 1.00 86.19 90 THR A CA 1
ATOM 698 C C . THR A 1 90 ? -5.816 -11.953 1.751 1.00 86.19 90 THR A C 1
ATOM 700 O O . THR A 1 90 ? -6.811 -12.114 2.471 1.00 86.19 90 THR A O 1
ATOM 703 N N . ASP A 1 91 ? -4.576 -12.090 2.215 1.00 89.06 91 ASP A N 1
ATOM 704 C CA . ASP A 1 91 ? -4.252 -12.542 3.566 1.00 89.06 91 ASP A CA 1
ATOM 705 C C . ASP A 1 91 ? -3.995 -11.393 4.534 1.00 89.06 91 ASP A C 1
ATOM 707 O O . ASP A 1 91 ? -4.010 -11.603 5.748 1.00 89.06 91 ASP A O 1
ATOM 711 N N . ILE A 1 92 ? -3.849 -10.165 4.030 1.00 91.38 92 ILE A N 1
ATOM 712 C CA . ILE A 1 92 ? -3.643 -8.989 4.874 1.00 91.38 92 ILE A CA 1
ATOM 713 C C . ILE A 1 92 ? -4.855 -8.788 5.790 1.00 91.38 92 ILE A C 1
ATOM 715 O O . ILE A 1 92 ? -6.001 -8.629 5.351 1.00 91.38 92 ILE A O 1
ATOM 719 N N . ARG A 1 93 ? -4.592 -8.791 7.101 1.00 92.88 93 ARG A N 1
ATOM 720 C CA . ARG A 1 93 ? -5.610 -8.624 8.145 1.00 92.88 93 ARG A CA 1
ATOM 721 C C . ARG A 1 93 ? -5.562 -7.246 8.763 1.00 92.88 93 ARG A C 1
ATOM 723 O O . ARG A 1 93 ? -4.501 -6.637 8.886 1.00 92.88 93 ARG A O 1
ATOM 730 N N . CYS A 1 94 ? -6.721 -6.793 9.215 1.00 93.12 94 CYS A N 1
ATOM 731 C CA . CYS A 1 94 ? -6.862 -5.527 9.905 1.00 93.12 94 CYS A CA 1
ATOM 732 C C . CYS A 1 94 ? -5.991 -5.456 11.180 1.00 93.12 94 CYS A C 1
ATOM 734 O O . CYS A 1 94 ? -5.851 -6.431 11.918 1.00 93.12 94 CYS A O 1
ATOM 736 N N . VAL A 1 95 ? -5.405 -4.289 11.465 1.00 93.94 95 VAL A N 1
ATOM 737 C CA . VAL A 1 95 ? -4.628 -4.045 12.703 1.00 93.94 95 VAL A CA 1
ATOM 738 C C . VAL A 1 95 ? -5.453 -3.414 13.827 1.00 93.94 95 VAL A C 1
ATOM 740 O O . VAL A 1 95 ? -4.938 -3.163 14.916 1.00 93.94 95 VAL A O 1
ATOM 743 N N . ALA A 1 96 ? -6.739 -3.151 13.587 1.00 91.94 96 ALA A N 1
ATOM 744 C CA . ALA A 1 96 ? -7.627 -2.565 14.582 1.00 91.94 96 ALA A CA 1
ATOM 745 C C . ALA A 1 96 ? -7.827 -3.483 15.787 1.00 91.94 96 ALA A C 1
ATOM 747 O O . ALA A 1 96 ? -7.902 -4.707 15.648 1.00 91.94 96 ALA A O 1
ATOM 748 N N . GLN A 1 97 ? -7.989 -2.871 16.955 1.00 90.69 97 GLN A N 1
ATOM 749 C CA . GLN A 1 97 ? -8.460 -3.558 18.143 1.00 90.69 97 GLN A CA 1
ATOM 750 C C . GLN A 1 97 ? -9.988 -3.695 18.104 1.00 90.69 97 GLN A C 1
ATOM 752 O O . GLN A 1 97 ? -10.713 -2.738 17.838 1.00 90.69 97 GLN A O 1
ATOM 757 N N . THR A 1 98 ? -10.486 -4.897 18.374 1.00 88.75 98 THR A N 1
ATOM 758 C CA . THR A 1 98 ? -11.921 -5.164 18.543 1.00 88.75 98 THR A CA 1
ATOM 759 C C . THR A 1 98 ? -12.404 -4.734 19.932 1.00 88.75 98 THR A C 1
ATOM 761 O O . THR A 1 98 ? -11.606 -4.501 20.838 1.00 88.75 98 THR A O 1
ATOM 764 N N . LYS A 1 99 ? -13.726 -4.714 20.160 1.00 86.81 99 LYS A N 1
ATOM 765 C CA . LYS A 1 99 ? -14.300 -4.474 21.502 1.00 86.81 99 LYS A CA 1
ATOM 766 C C . LYS A 1 99 ? -13.837 -5.489 22.557 1.00 86.81 99 LYS A C 1
ATOM 768 O O . LYS A 1 99 ? -13.836 -5.167 23.737 1.00 86.81 99 LYS A O 1
ATOM 773 N N . ALA A 1 100 ? -13.447 -6.693 22.133 1.00 87.44 100 ALA A N 1
ATOM 774 C CA . ALA A 1 100 ? -12.904 -7.735 23.004 1.00 87.44 100 ALA A CA 1
ATOM 775 C C . ALA A 1 100 ? -11.412 -7.530 23.337 1.00 87.44 100 ALA A C 1
ATOM 777 O O . ALA A 1 100 ? -10.830 -8.331 24.058 1.00 87.44 100 ALA A O 1
ATOM 778 N N . GLY A 1 101 ? -10.776 -6.484 22.802 1.00 87.38 101 GLY A N 1
ATOM 779 C CA . GLY A 1 101 ? -9.359 -6.201 23.015 1.00 87.38 101 GLY A CA 1
ATOM 780 C C . GLY A 1 101 ? -8.406 -6.959 22.084 1.00 87.38 101 GLY A C 1
ATOM 781 O O . GLY A 1 101 ? -7.206 -6.707 22.127 1.00 87.38 101 GLY A O 1
ATOM 782 N N . GLU A 1 102 ? -8.918 -7.840 21.220 1.00 90.06 102 GLU A N 1
ATOM 783 C CA . GLU A 1 102 ? -8.126 -8.651 20.281 1.00 90.06 102 GLU A CA 1
ATOM 784 C C . GLU A 1 102 ? -7.919 -7.964 18.922 1.00 90.06 102 GLU A C 1
ATOM 786 O O . GLU A 1 102 ? -8.714 -7.099 18.536 1.00 90.06 102 GLU A O 1
ATOM 791 N N . ARG A 1 103 ? -6.901 -8.399 18.158 1.00 90.56 103 ARG A N 1
ATOM 792 C CA . ARG A 1 103 ? -6.684 -7.957 16.767 1.00 90.56 103 ARG A CA 1
ATOM 793 C C . ARG A 1 103 ? -7.869 -8.384 15.906 1.00 90.56 103 ARG A C 1
ATOM 795 O O . ARG A 1 103 ? -8.294 -9.540 15.931 1.00 90.56 103 ARG A O 1
ATOM 802 N N . CYS A 1 104 ? -8.380 -7.456 15.108 1.00 90.94 104 CYS A N 1
ATOM 803 C CA . CYS A 1 104 ? -9.418 -7.743 14.134 1.00 90.94 104 CYS A CA 1
ATOM 804 C C . CYS A 1 104 ? -8.930 -8.783 13.112 1.00 90.94 104 CYS A C 1
ATOM 806 O O . CYS A 1 104 ? -7.896 -8.614 12.473 1.00 90.94 104 CYS A O 1
ATOM 808 N N . ARG A 1 105 ? -9.705 -9.858 12.936 1.00 91.25 105 ARG A N 1
ATOM 809 C CA . ARG A 1 105 ? -9.387 -10.946 11.995 1.00 91.25 105 ARG A CA 1
ATOM 810 C C . ARG A 1 105 ? -9.932 -10.713 10.584 1.00 91.25 105 ARG A C 1
ATOM 812 O O . ARG A 1 105 ? -9.717 -11.547 9.711 1.00 91.25 105 ARG A O 1
ATOM 819 N N . SER A 1 106 ? -10.647 -9.613 10.354 1.00 90.81 106 SER A N 1
ATOM 820 C CA . SER A 1 106 ? -11.211 -9.299 9.041 1.00 90.81 106 SER A CA 1
ATOM 821 C C . SER A 1 106 ? -10.109 -8.969 8.034 1.00 90.81 106 SER A C 1
ATOM 823 O O . SER A 1 106 ? -9.130 -8.291 8.367 1.00 90.81 106 SER A O 1
ATOM 825 N N . ALA A 1 107 ? -10.297 -9.424 6.794 1.00 91.62 107 ALA A N 1
ATOM 826 C CA . ALA A 1 107 ? -9.521 -8.965 5.648 1.00 91.62 107 ALA A CA 1
ATOM 827 C C . ALA A 1 107 ? -9.721 -7.458 5.423 1.00 91.62 107 ALA A C 1
ATOM 829 O O . ALA A 1 107 ? -10.702 -6.875 5.894 1.00 91.62 107 ALA A O 1
ATOM 830 N N . LEU A 1 108 ? -8.794 -6.826 4.702 1.00 91.56 108 LEU A N 1
ATOM 831 C CA . LEU A 1 108 ? -8.914 -5.402 4.383 1.00 91.56 108 LEU A CA 1
ATOM 832 C C . LEU A 1 108 ? -10.071 -5.090 3.428 1.00 91.56 108 LEU A C 1
ATOM 834 O O . LEU A 1 108 ? -10.666 -4.022 3.555 1.00 91.56 108 LEU A O 1
ATOM 838 N N . ALA A 1 109 ? -10.416 -6.000 2.522 1.00 87.00 109 ALA A N 1
ATOM 839 C CA . ALA A 1 109 ? -11.580 -5.876 1.651 1.00 87.00 109 ALA A CA 1
ATOM 840 C C . ALA A 1 109 ? -12.254 -7.231 1.438 1.00 87.00 109 ALA A C 1
ATOM 842 O O . ALA A 1 109 ? -11.629 -8.287 1.586 1.00 87.00 109 ALA A O 1
ATOM 843 N N . HIS A 1 110 ? -13.529 -7.182 1.067 1.00 79.19 110 HIS A N 1
ATOM 844 C CA . HIS A 1 110 ? -14.273 -8.337 0.585 1.00 79.19 110 HIS A CA 1
ATOM 845 C C . HIS A 1 110 ? -14.274 -8.334 -0.952 1.00 79.19 110 HIS A C 1
ATOM 847 O O . HIS A 1 110 ? -15.043 -7.609 -1.573 1.00 79.19 110 HIS A O 1
ATOM 853 N N . GLY A 1 111 ? -13.403 -9.138 -1.569 1.00 78.44 111 GLY A N 1
ATOM 854 C CA . GLY A 1 111 ? -13.242 -9.220 -3.028 1.00 78.44 111 GLY A CA 1
ATOM 855 C C . GLY A 1 111 ? -11.889 -8.692 -3.504 1.00 78.44 111 GLY A C 1
ATOM 856 O O . GLY A 1 111 ? -10.960 -8.588 -2.705 1.00 78.44 111 G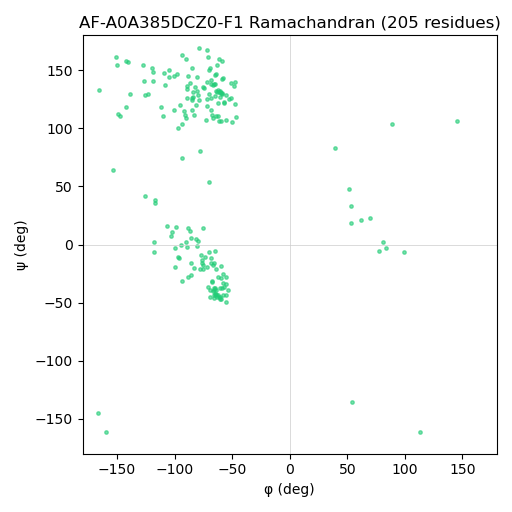LY A O 1
ATOM 857 N N . ASP A 1 112 ? -11.793 -8.374 -4.798 1.00 80.00 112 ASP A N 1
ATOM 858 C CA . ASP A 1 112 ? -10.573 -7.857 -5.425 1.00 80.00 112 ASP A CA 1
ATOM 859 C C . ASP A 1 112 ? -10.572 -6.316 -5.430 1.00 80.00 112 ASP A C 1
ATOM 861 O O . ASP A 1 112 ? -11.278 -5.697 -6.229 1.00 80.00 112 ASP A O 1
ATOM 865 N N . PRO A 1 113 ? -9.796 -5.663 -4.545 1.00 84.00 113 PRO A N 1
ATOM 866 C CA . PRO A 1 113 ? -9.771 -4.203 -4.404 1.00 84.00 113 PRO A CA 1
ATOM 867 C C . PRO A 1 113 ? -8.968 -3.489 -5.504 1.00 84.00 113 PRO A C 1
ATOM 869 O O . PRO A 1 113 ? -8.962 -2.261 -5.572 1.00 84.00 113 PRO A O 1
ATOM 872 N N . GLY A 1 114 ? -8.248 -4.234 -6.338 1.00 89.88 114 GLY A N 1
ATOM 873 C CA . GLY A 1 114 ? -7.323 -3.699 -7.325 1.00 89.88 114 GLY A CA 1
ATOM 874 C C . GLY A 1 114 ? -7.018 -4.697 -8.432 1.00 89.88 114 GLY A C 1
ATOM 875 O O . GLY A 1 114 ? -7.754 -5.657 -8.658 1.00 89.88 114 GLY A O 1
ATOM 876 N N . PHE A 1 115 ? -5.918 -4.466 -9.141 1.00 88.38 115 PHE A N 1
ATOM 877 C CA . PHE A 1 115 ? -5.511 -5.296 -10.273 1.00 88.38 115 PHE A CA 1
ATOM 878 C C . PHE A 1 115 ? -3.993 -5.319 -10.436 1.00 88.38 115 PHE A C 1
ATOM 880 O O . PHE A 1 115 ? -3.287 -4.394 -10.038 1.00 88.38 115 PHE A O 1
ATOM 887 N N . TRP A 1 116 ? -3.477 -6.387 -11.039 1.00 90.81 116 TRP A N 1
ATOM 888 C CA . TRP A 1 116 ? -2.055 -6.509 -11.348 1.00 90.81 116 TRP A CA 1
ATOM 889 C C . TRP A 1 116 ? -1.670 -5.621 -12.532 1.00 90.81 116 TRP A C 1
ATOM 891 O O . TRP A 1 116 ? -2.348 -5.625 -13.559 1.00 90.81 116 TRP A O 1
ATOM 901 N N . ILE A 1 117 ? -0.559 -4.898 -12.398 1.00 89.25 117 ILE A N 1
ATOM 902 C CA . ILE A 1 117 ? 0.049 -4.096 -13.461 1.00 89.25 117 ILE A CA 1
ATOM 903 C C . ILE A 1 117 ? 1.522 -4.446 -13.629 1.00 89.25 117 ILE A C 1
ATOM 905 O O . ILE A 1 117 ? 2.189 -4.869 -12.682 1.00 89.25 117 ILE A O 1
ATOM 909 N N . GLU A 1 118 ? 2.040 -4.210 -14.829 1.00 90.38 118 GLU A N 1
ATOM 910 C CA . GLU A 1 118 ? 3.478 -4.124 -15.048 1.00 90.38 118 GLU A CA 1
ATOM 911 C C . GLU A 1 118 ? 3.968 -2.739 -14.626 1.00 90.38 118 GLU A C 1
ATOM 913 O O . GLU A 1 118 ? 3.426 -1.714 -15.039 1.00 90.38 118 GLU A O 1
ATOM 918 N N . HIS A 1 119 ? 5.002 -2.710 -13.798 1.00 87.62 119 HIS A N 1
ATOM 919 C CA . HIS A 1 119 ? 5.649 -1.496 -13.337 1.00 87.62 119 HIS A CA 1
ATOM 920 C C . HIS A 1 119 ? 7.145 -1.587 -13.650 1.00 87.62 119 HIS A C 1
ATOM 922 O O . HIS A 1 119 ? 7.770 -2.589 -13.298 1.00 87.62 119 HIS A O 1
ATOM 928 N N . PRO A 1 120 ? 7.763 -0.584 -14.295 1.00 88.00 120 PRO A N 1
ATOM 929 C CA . PRO A 1 120 ? 9.203 -0.601 -14.513 1.00 88.00 120 PRO A CA 1
ATOM 930 C C . PRO A 1 120 ? 9.935 -0.428 -13.180 1.00 88.00 120 PRO A C 1
ATOM 932 O O . PRO A 1 120 ? 9.554 0.407 -12.354 1.00 88.00 120 PRO A O 1
ATOM 935 N N . ILE A 1 121 ? 11.008 -1.184 -12.966 1.00 84.25 121 ILE A N 1
ATOM 936 C CA . ILE A 1 121 ? 11.916 -0.936 -11.844 1.00 84.25 121 ILE A CA 1
ATOM 937 C C . ILE A 1 121 ? 12.650 0.380 -12.109 1.00 84.25 121 ILE A C 1
ATOM 939 O O . ILE A 1 121 ? 13.386 0.508 -13.090 1.00 84.25 121 ILE A O 1
ATOM 943 N N . GLN A 1 122 ? 12.422 1.373 -11.251 1.00 77.81 122 GLN A N 1
ATOM 944 C CA . GLN A 1 122 ? 13.067 2.678 -11.354 1.00 77.81 122 GLN A CA 1
ATOM 945 C C . GLN A 1 122 ? 14.395 2.682 -10.598 1.00 77.81 122 GLN A C 1
ATOM 947 O O . GLN A 1 122 ? 14.526 2.061 -9.542 1.00 77.81 122 GLN A O 1
ATOM 952 N N . ASP A 1 123 ? 15.372 3.413 -11.130 1.00 69.31 123 ASP A N 1
ATOM 953 C CA . ASP A 1 123 ? 16.583 3.719 -10.381 1.00 69.31 123 ASP A CA 1
ATOM 954 C C . ASP A 1 123 ? 16.241 4.734 -9.285 1.00 69.31 123 ASP A C 1
ATOM 956 O O . ASP A 1 123 ? 15.813 5.854 -9.562 1.00 69.31 123 ASP A O 1
ATOM 960 N N . ALA A 1 124 ? 16.448 4.346 -8.029 1.00 64.00 124 ALA A N 1
ATOM 961 C CA . ALA A 1 124 ? 16.281 5.224 -6.874 1.00 64.00 124 ALA A CA 1
ATOM 962 C C . ALA A 1 124 ? 17.438 6.240 -6.722 1.00 64.00 124 ALA A C 1
ATOM 964 O O . ALA A 1 124 ? 17.612 6.823 -5.650 1.00 64.00 124 ALA A O 1
ATOM 965 N N . GLY A 1 125 ? 18.267 6.420 -7.758 1.00 57.50 125 GLY A N 1
ATOM 966 C CA . GLY A 1 125 ? 19.453 7.277 -7.751 1.00 57.50 125 GLY A CA 1
ATOM 967 C C . GLY A 1 125 ? 20.579 6.719 -6.880 1.00 57.50 125 GLY A C 1
ATOM 968 O O . GLY A 1 125 ? 21.409 7.478 -6.379 1.00 57.50 125 GLY A O 1
ATOM 969 N N . ARG A 1 126 ? 20.576 5.400 -6.635 1.00 54.81 126 ARG A N 1
ATOM 970 C CA . ARG A 1 126 ? 21.443 4.738 -5.644 1.00 54.81 126 ARG A CA 1
ATOM 971 C C . ARG A 1 126 ? 22.425 3.719 -6.217 1.00 54.81 126 ARG A C 1
ATOM 973 O O . ARG A 1 126 ? 23.139 3.107 -5.426 1.00 54.81 126 ARG A O 1
ATOM 980 N N . SER A 1 127 ? 22.497 3.491 -7.531 1.00 53.12 127 SER A N 1
ATOM 981 C CA . SER A 1 127 ? 23.240 2.320 -8.011 1.00 53.12 127 SER A CA 1
ATOM 982 C C . SER A 1 127 ? 24.032 2.530 -9.307 1.00 53.12 127 SER A C 1
ATOM 984 O O . SER A 1 127 ? 23.479 2.671 -10.390 1.00 53.12 127 SER A O 1
ATOM 986 N N . THR A 1 128 ? 25.353 2.373 -9.183 1.00 53.09 128 THR A N 1
ATOM 987 C CA . THR A 1 128 ? 26.237 1.759 -10.190 1.00 53.09 128 THR A CA 1
ATOM 988 C C . THR A 1 128 ? 26.185 0.220 -10.142 1.00 53.09 128 THR A C 1
ATOM 990 O O . THR A 1 128 ? 26.957 -0.437 -10.834 1.00 53.09 128 THR A O 1
ATOM 993 N N . LEU A 1 129 ? 25.333 -0.365 -9.287 1.00 50.38 129 LEU A N 1
ATOM 994 C CA . LEU A 1 129 ? 25.432 -1.756 -8.837 1.00 50.38 129 LEU A CA 1
ATOM 995 C C . LEU A 1 129 ? 24.509 -2.739 -9.560 1.00 50.38 129 LEU A C 1
ATOM 997 O O . LEU A 1 129 ? 24.824 -3.922 -9.555 1.00 50.38 129 LEU A O 1
ATOM 1001 N N . SER A 1 130 ? 23.444 -2.290 -10.227 1.00 58.47 130 SER A N 1
ATOM 1002 C CA . SER A 1 130 ? 22.521 -3.210 -10.909 1.00 58.47 130 SER A CA 1
ATOM 1003 C C . SER A 1 130 ? 21.801 -2.554 -12.092 1.00 58.47 130 SER A C 1
ATOM 1005 O O . SER A 1 130 ? 20.574 -2.428 -12.093 1.00 58.47 130 SER A O 1
ATOM 1007 N N . ALA A 1 131 ? 22.554 -2.150 -13.122 1.00 62.47 131 ALA A N 1
ATOM 1008 C CA . ALA A 1 131 ? 21.982 -1.656 -14.383 1.00 62.47 131 ALA A CA 1
ATOM 1009 C C . ALA A 1 131 ? 21.006 -2.666 -15.024 1.00 62.47 131 ALA A C 1
ATOM 1011 O O . ALA A 1 131 ? 20.049 -2.266 -15.679 1.00 62.47 131 ALA A O 1
ATOM 1012 N N . ASP A 1 132 ? 21.207 -3.960 -14.767 1.00 71.31 132 ASP A N 1
ATOM 1013 C CA . ASP A 1 132 ? 20.438 -5.055 -15.367 1.00 71.31 132 ASP A CA 1
ATOM 1014 C C . ASP A 1 132 ? 18.998 -5.172 -14.843 1.00 71.31 132 ASP A C 1
ATOM 1016 O O . ASP A 1 132 ? 18.164 -5.814 -15.479 1.00 71.31 132 ASP A O 1
ATOM 1020 N N . LEU A 1 133 ? 18.694 -4.583 -13.679 1.00 73.00 133 LEU A N 1
ATOM 1021 C CA . LEU A 1 133 ? 17.348 -4.579 -13.089 1.00 73.00 133 LEU A CA 1
ATOM 1022 C C . LEU A 1 133 ? 16.553 -3.330 -13.476 1.00 73.00 133 LEU A C 1
ATOM 1024 O O . LEU A 1 133 ? 15.330 -3.398 -13.601 1.00 73.00 133 LEU A O 1
ATOM 1028 N N . VAL A 1 134 ? 17.225 -2.199 -13.686 1.00 81.19 134 VAL A N 1
ATOM 1029 C CA . VAL A 1 134 ? 16.569 -0.930 -14.017 1.00 81.19 134 VAL A CA 1
ATOM 1030 C C . VAL A 1 134 ? 15.865 -1.038 -15.371 1.00 81.19 134 VAL A C 1
ATOM 1032 O O . VAL A 1 134 ? 16.423 -1.516 -16.354 1.00 81.19 134 VAL A O 1
ATOM 1035 N N . GLY A 1 135 ? 14.610 -0.597 -15.427 1.00 77.50 135 GLY A N 1
ATOM 1036 C CA . GLY A 1 135 ? 13.778 -0.662 -16.629 1.00 77.50 135 GLY A CA 1
ATOM 1037 C C . GLY A 1 135 ? 13.199 -2.046 -16.929 1.00 77.50 135 GLY A C 1
ATOM 1038 O O . GLY A 1 135 ? 12.369 -2.162 -17.831 1.00 77.50 135 GLY A O 1
ATOM 1039 N N . THR A 1 136 ? 13.567 -3.086 -16.174 1.00 83.62 136 THR A N 1
ATOM 1040 C CA . THR A 1 136 ? 12.893 -4.384 -16.279 1.00 83.62 136 THR A CA 1
ATOM 1041 C C . THR A 1 136 ? 11.482 -4.297 -15.676 1.00 83.62 136 THR A C 1
ATOM 1043 O O . THR A 1 136 ? 11.290 -3.608 -14.666 1.00 83.62 136 THR A O 1
ATOM 1046 N N . PRO A 1 137 ? 10.468 -4.925 -16.300 1.00 84.75 137 PRO A N 1
ATOM 1047 C CA . PRO A 1 137 ? 9.110 -4.912 -15.784 1.00 84.75 137 PRO A CA 1
ATOM 1048 C C . PRO A 1 137 ? 8.986 -5.861 -14.589 1.00 84.75 137 PRO A C 1
ATOM 1050 O O . PRO A 1 137 ? 9.436 -7.010 -14.627 1.00 84.75 137 PRO A O 1
ATOM 1053 N N . MET A 1 138 ? 8.310 -5.391 -13.547 1.00 88.94 138 MET A N 1
ATOM 1054 C CA . MET A 1 138 ? 7.862 -6.203 -12.420 1.00 88.94 138 MET A CA 1
ATOM 1055 C C . MET A 1 138 ? 6.342 -6.151 -12.291 1.00 88.94 138 MET A C 1
ATOM 1057 O O . MET A 1 138 ? 5.711 -5.165 -12.662 1.00 88.94 138 MET A O 1
ATOM 1061 N N . LEU A 1 139 ? 5.749 -7.212 -11.753 1.00 90.69 139 LEU A N 1
ATOM 1062 C CA . LEU A 1 139 ? 4.328 -7.264 -11.440 1.00 90.69 139 LEU A CA 1
ATOM 1063 C C . LEU A 1 139 ? 4.072 -6.650 -10.067 1.00 90.69 139 LEU A C 1
ATOM 1065 O O . LEU A 1 139 ? 4.628 -7.093 -9.061 1.00 90.69 139 LEU A O 1
ATOM 1069 N N . VAL A 1 140 ? 3.184 -5.664 -10.037 1.00 92.00 140 VAL A N 1
ATOM 1070 C CA . VAL A 1 140 ? 2.750 -4.962 -8.829 1.00 92.00 140 VAL A CA 1
ATOM 1071 C C . VAL A 1 140 ? 1.232 -5.013 -8.747 1.00 92.00 140 VAL A C 1
ATOM 1073 O O . VAL A 1 140 ? 0.547 -4.878 -9.760 1.00 92.00 140 VAL A O 1
ATOM 1076 N N . TYR A 1 141 ? 0.691 -5.200 -7.546 1.00 93.00 141 TYR A N 1
ATOM 1077 C CA . TYR A 1 141 ? -0.745 -5.100 -7.320 1.00 93.00 141 TYR A CA 1
ATOM 1078 C C . TYR A 1 141 ? -1.129 -3.630 -7.122 1.00 93.00 141 TYR A C 1
ATOM 1080 O O . TYR A 1 141 ? -0.730 -3.005 -6.141 1.00 93.00 141 TYR A O 1
ATOM 1088 N N . SER A 1 142 ? -1.865 -3.047 -8.063 1.00 94.12 142 SER A N 1
ATOM 1089 C CA . SER A 1 142 ? -2.258 -1.641 -8.013 1.00 94.12 142 SER A CA 1
ATOM 1090 C C . SER A 1 142 ? -3.576 -1.451 -7.278 1.00 94.12 142 SER A C 1
ATOM 1092 O O . SER A 1 142 ? -4.595 -2.028 -7.655 1.00 94.12 142 SER A O 1
ATOM 1094 N N . LEU A 1 143 ? -3.553 -0.582 -6.266 1.00 94.00 143 LEU A N 1
ATOM 1095 C CA . LEU A 1 143 ? -4.732 -0.076 -5.561 1.00 94.00 143 LEU A CA 1
ATOM 1096 C C . LEU A 1 143 ? -5.109 1.344 -6.011 1.00 94.00 143 LEU A C 1
ATOM 1098 O O . LEU A 1 143 ? -5.945 1.994 -5.387 1.00 94.00 143 LEU A O 1
ATOM 1102 N N . GLN A 1 144 ? -4.505 1.853 -7.090 1.00 90.75 144 GLN A N 1
ATOM 1103 C CA . GLN A 1 144 ? -4.717 3.234 -7.533 1.00 90.75 144 GLN A CA 1
ATOM 1104 C C . GLN A 1 144 ? -6.130 3.514 -8.066 1.00 90.75 144 GLN A C 1
ATOM 1106 O O . GLN A 1 144 ? -6.502 4.680 -8.175 1.00 90.75 144 GLN A O 1
ATOM 1111 N N . SER A 1 145 ? -6.923 2.485 -8.386 1.00 89.44 145 SER A N 1
ATOM 1112 C CA . SER A 1 145 ? -8.338 2.645 -8.754 1.00 89.44 145 SER A CA 1
ATOM 1113 C C . SER A 1 145 ? -9.253 2.934 -7.569 1.00 89.44 145 SER A C 1
ATOM 1115 O O . SER A 1 145 ? -10.381 3.382 -7.775 1.00 89.44 145 SER A O 1
ATOM 1117 N N . LEU A 1 146 ? -8.802 2.669 -6.341 1.00 91.94 146 LEU A N 1
ATOM 1118 C CA . LEU A 1 146 ? -9.557 3.006 -5.143 1.00 91.94 146 LEU A CA 1
ATOM 1119 C C . LEU A 1 146 ? -9.610 4.523 -4.950 1.00 91.94 146 LEU A C 1
ATOM 1121 O O . LEU A 1 146 ? -8.685 5.251 -5.326 1.00 91.94 146 LEU A O 1
ATOM 1125 N N . SER A 1 147 ? -10.675 5.000 -4.303 1.00 91.94 147 SER A N 1
ATOM 1126 C CA . SER A 1 147 ? -10.746 6.397 -3.875 1.00 91.94 147 SER A CA 1
ATOM 1127 C C . SER A 1 147 ? -9.583 6.729 -2.936 1.00 91.94 147 SER A C 1
ATOM 1129 O O . SER A 1 147 ? -8.986 5.853 -2.309 1.00 91.94 147 SER A O 1
ATOM 1131 N N . TRP A 1 148 ? -9.253 8.013 -2.822 1.00 90.69 148 TRP A N 1
ATOM 1132 C CA . TRP A 1 148 ? -8.170 8.460 -1.948 1.00 90.69 148 TRP A CA 1
ATOM 1133 C C . TRP A 1 148 ? -8.356 8.000 -0.492 1.00 90.69 148 TRP A C 1
ATOM 1135 O O . TRP A 1 148 ? -7.417 7.488 0.116 1.00 90.69 148 TRP A O 1
ATOM 1145 N N . ASP A 1 149 ? -9.575 8.113 0.040 1.00 91.62 149 ASP A N 1
ATOM 1146 C CA . ASP A 1 149 ? -9.896 7.700 1.411 1.00 91.62 149 ASP A CA 1
ATOM 1147 C C . ASP A 1 149 ? -9.758 6.185 1.598 1.00 91.62 149 ASP A C 1
ATOM 1149 O O . ASP A 1 149 ? -9.231 5.723 2.610 1.00 91.62 149 ASP A O 1
ATOM 1153 N N . GLU A 1 150 ? -10.136 5.406 0.585 1.00 92.69 150 GLU A N 1
ATOM 1154 C CA . GLU A 1 150 ? -9.944 3.959 0.585 1.00 92.69 150 GLU A CA 1
ATOM 1155 C C . GLU A 1 150 ? -8.457 3.590 0.537 1.00 92.69 150 GLU A C 1
ATOM 1157 O O . GLU A 1 150 ? -8.010 2.713 1.273 1.00 92.69 150 GLU A O 1
ATOM 1162 N N . GLN A 1 151 ? -7.645 4.304 -0.243 1.00 93.62 151 GLN A N 1
ATOM 1163 C CA . GLN A 1 151 ? -6.196 4.101 -0.243 1.00 93.62 151 GLN A CA 1
ATOM 1164 C C . GLN A 1 151 ? -5.563 4.451 1.117 1.00 93.62 151 GLN A C 1
ATOM 1166 O O . GLN A 1 151 ? -4.686 3.733 1.602 1.00 93.62 151 GLN A O 1
ATOM 1171 N N . LEU A 1 152 ? -6.024 5.512 1.784 1.00 92.69 152 LEU A N 1
ATOM 1172 C CA . LEU A 1 152 ? -5.583 5.834 3.145 1.00 92.69 152 LEU A CA 1
ATOM 1173 C C . LEU A 1 152 ? -5.986 4.742 4.147 1.00 92.69 152 LEU A C 1
ATOM 1175 O O . LEU A 1 152 ? -5.151 4.312 4.943 1.00 92.69 152 LEU A O 1
ATOM 1179 N N . ARG A 1 153 ? -7.219 4.232 4.063 1.00 94.19 153 ARG A N 1
ATOM 1180 C CA . ARG A 1 153 ? -7.706 3.109 4.880 1.00 94.19 153 ARG A CA 1
ATOM 1181 C C . ARG A 1 153 ? -6.841 1.858 4.705 1.00 94.19 153 ARG A C 1
ATOM 1183 O O . ARG A 1 153 ? -6.497 1.196 5.687 1.00 94.19 153 ARG A O 1
ATOM 1190 N N . TRP A 1 154 ? -6.469 1.553 3.463 1.00 94.38 154 TRP A N 1
ATOM 1191 C CA . TRP A 1 154 ? -5.560 0.459 3.126 1.00 94.38 154 TRP A CA 1
ATOM 1192 C C . TRP A 1 154 ? -4.164 0.667 3.713 1.00 94.38 154 TRP A C 1
ATOM 1194 O O . TRP A 1 154 ? -3.625 -0.248 4.337 1.00 94.38 154 TRP A O 1
ATOM 1204 N N . ARG A 1 155 ? -3.603 1.877 3.602 1.00 94.06 155 ARG A N 1
ATOM 1205 C CA . ARG A 1 155 ? -2.299 2.231 4.193 1.00 94.06 155 ARG A CA 1
ATOM 1206 C C . ARG A 1 155 ? -2.317 2.070 5.714 1.00 94.06 155 ARG A C 1
ATOM 1208 O O . ARG A 1 155 ? -1.359 1.584 6.310 1.00 94.06 155 ARG A O 1
ATOM 1215 N N . ASP A 1 156 ? -3.432 2.407 6.344 1.00 92.62 156 ASP A N 1
ATOM 1216 C CA . ASP A 1 156 ? -3.606 2.267 7.790 1.00 92.62 156 ASP A CA 1
ATOM 1217 C C . ASP A 1 156 ? -3.987 0.822 8.200 1.00 92.62 156 ASP A C 1
ATOM 1219 O O . ASP A 1 156 ? -4.238 0.552 9.377 1.00 92.62 156 ASP A O 1
ATOM 1223 N N . GLN A 1 157 ? -4.018 -0.110 7.233 1.00 94.19 157 GLN A N 1
ATOM 1224 C CA . GLN A 1 157 ? -4.319 -1.537 7.379 1.00 94.19 157 GLN A CA 1
ATOM 1225 C C . GLN A 1 157 ? -5.635 -1.771 8.144 1.00 94.19 157 GLN A C 1
ATOM 1227 O O . GLN A 1 157 ? -5.732 -2.571 9.083 1.00 94.19 157 GLN A O 1
ATOM 1232 N N . ARG A 1 158 ? -6.689 -1.047 7.746 1.00 93.50 158 ARG A N 1
ATOM 1233 C CA . ARG A 1 158 ? -8.037 -1.146 8.329 1.00 93.50 158 ARG A CA 1
ATOM 1234 C C . ARG A 1 158 ? -9.015 -1.832 7.381 1.00 93.50 158 ARG A C 1
ATOM 1236 O O . ARG A 1 158 ? -9.026 -1.532 6.195 1.00 93.50 158 ARG A O 1
ATOM 1243 N N . CYS A 1 159 ? -9.855 -2.730 7.897 1.00 92.94 159 CYS A N 1
ATOM 1244 C CA . CYS A 1 159 ? -10.991 -3.256 7.133 1.00 92.94 159 CYS A CA 1
ATOM 1245 C C . CYS A 1 159 ? -12.089 -2.194 6.981 1.00 92.94 159 CYS A C 1
ATOM 1247 O O . CYS A 1 159 ? -12.080 -1.189 7.690 1.00 92.94 159 CYS A O 1
ATOM 1249 N N . GLU A 1 160 ? -13.060 -2.441 6.105 1.00 90.38 160 GLU A N 1
ATOM 1250 C CA . GLU A 1 160 ? -14.184 -1.530 5.829 1.00 90.38 160 GLU A CA 1
ATOM 1251 C C . GLU A 1 160 ? -14.951 -1.127 7.102 1.00 90.38 160 GLU A C 1
ATOM 1253 O O . GLU A 1 160 ? -15.276 0.041 7.291 1.00 90.38 160 GLU A O 1
ATOM 1258 N N . VAL A 1 161 ? -15.143 -2.062 8.041 1.00 89.62 161 VAL A N 1
ATOM 1259 C CA . VAL A 1 161 ? -15.819 -1.804 9.329 1.00 89.62 161 VAL A CA 1
ATOM 1260 C C . VAL A 1 161 ? -15.015 -0.868 10.241 1.00 89.62 161 VAL A C 1
ATOM 1262 O O . VAL A 1 161 ? -15.593 -0.105 11.011 1.00 89.62 161 VAL A O 1
ATOM 1265 N N . HIS A 1 162 ? -13.683 -0.918 10.174 1.00 91.19 162 HIS A N 1
ATOM 1266 C CA . HIS A 1 162 ? -12.786 -0.120 11.017 1.00 91.19 162 HIS A CA 1
ATOM 1267 C C . HIS A 1 162 ? -12.180 1.086 10.280 1.00 91.19 162 HIS A C 1
ATOM 1269 O O . HIS A 1 162 ? -11.296 1.740 10.829 1.00 91.19 162 HIS A O 1
ATOM 1275 N N . GLY A 1 163 ? -12.616 1.372 9.048 1.00 80.81 163 GLY A N 1
ATOM 1276 C CA . GLY A 1 163 ? -12.068 2.447 8.218 1.00 80.81 163 GLY A CA 1
ATOM 1277 C C . GLY A 1 163 ? -12.558 3.848 8.583 1.00 80.81 163 GLY A C 1
ATOM 1278 O O . GLY A 1 163 ? -11.894 4.825 8.261 1.00 80.81 163 GLY A O 1
ATOM 1279 N N . SER A 1 164 ? -13.695 3.959 9.271 1.00 66.62 164 SER A N 1
ATOM 1280 C CA . SER A 1 164 ? -14.405 5.227 9.475 1.00 66.62 164 SER A CA 1
ATOM 1281 C C . SER A 1 164 ? -14.303 5.807 10.892 1.00 66.62 164 SER A C 1
ATOM 1283 O O . SER A 1 164 ? -15.111 6.662 11.249 1.00 66.62 164 SER A O 1
ATOM 1285 N N . GLY A 1 165 ? -13.373 5.350 11.738 1.00 60.56 165 GLY A N 1
ATOM 1286 C CA . GLY A 1 165 ? -13.314 5.805 13.132 1.00 60.56 165 GLY A CA 1
ATOM 1287 C C . GLY A 1 165 ? -11.926 5.787 13.761 1.00 60.56 165 GLY A C 1
ATOM 1288 O O . GLY A 1 165 ? -11.033 5.069 13.315 1.00 60.56 165 GLY A O 1
ATOM 1289 N N . GLU A 1 166 ? -11.776 6.545 14.852 1.00 68.44 166 GLU A N 1
ATOM 1290 C CA . GLU A 1 166 ? -10.610 6.549 15.751 1.00 68.44 166 GLU A CA 1
ATOM 1291 C C . GLU A 1 166 ? -10.526 5.243 16.564 1.00 68.44 166 GLU A C 1
ATOM 1293 O O . GLU A 1 166 ? -10.497 5.231 17.793 1.00 68.44 166 GLU A O 1
ATOM 1298 N N . VAL A 1 167 ? -10.544 4.096 15.885 1.00 75.50 167 VAL A N 1
ATOM 1299 C CA . VAL A 1 167 ? -10.408 2.798 16.542 1.00 75.50 167 VAL A CA 1
ATOM 1300 C C . VAL A 1 167 ? -8.925 2.572 16.840 1.00 75.50 167 VAL A C 1
ATOM 1302 O O . VAL A 1 167 ? -8.113 2.586 15.901 1.00 75.50 167 VAL A O 1
ATOM 1305 N N . PRO A 1 168 ? -8.540 2.310 18.102 1.00 79.06 168 PRO A N 1
ATOM 1306 C CA . PRO A 1 168 ? -7.156 2.020 18.454 1.00 79.06 168 PRO A CA 1
ATOM 1307 C C . PRO A 1 168 ? -6.564 0.916 17.569 1.00 79.06 168 PRO A C 1
ATOM 1309 O O . PRO A 1 168 ? -7.238 -0.059 17.217 1.00 79.06 168 PRO A O 1
ATOM 1312 N N . ALA A 1 169 ? -5.311 1.091 17.152 1.00 81.75 169 ALA A N 1
ATOM 1313 C CA . ALA A 1 169 ? -4.551 0.034 16.495 1.00 81.75 169 ALA A CA 1
ATOM 1314 C C . ALA A 1 169 ? -3.935 -0.859 17.577 1.00 81.75 169 ALA A C 1
ATOM 1316 O O . ALA A 1 169 ? -3.313 -0.342 18.502 1.00 81.75 169 ALA A O 1
ATOM 1317 N N . LEU A 1 170 ? -4.086 -2.179 17.463 1.00 83.69 170 LEU A N 1
ATOM 1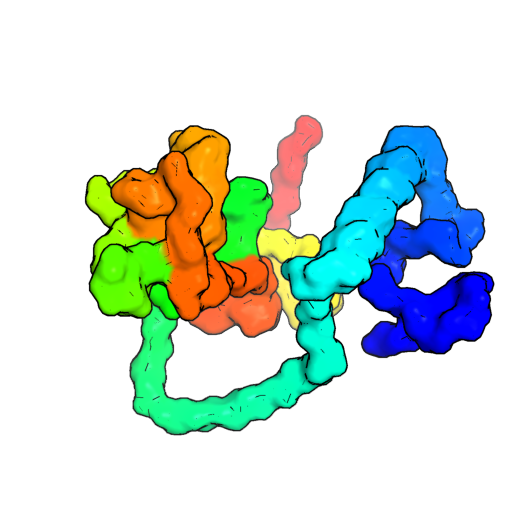318 C CA . LEU A 1 170 ? -3.411 -3.118 18.364 1.00 83.69 170 LEU A CA 1
ATOM 1319 C C . LEU A 1 170 ? -1.969 -3.408 17.917 1.00 83.69 170 LEU A C 1
ATOM 1321 O O . LEU A 1 170 ? -1.147 -3.849 18.712 1.00 83.69 170 LEU A O 1
ATOM 1325 N N . ALA A 1 171 ? -1.668 -3.160 16.643 1.00 79.88 171 ALA A N 1
ATOM 1326 C CA . ALA A 1 171 ? -0.346 -3.295 16.050 1.00 79.88 171 ALA A CA 1
ATOM 1327 C C . ALA A 1 171 ? -0.095 -2.145 15.067 1.00 79.88 171 ALA A C 1
ATOM 1329 O O . ALA A 1 171 ? -1.040 -1.550 14.542 1.00 79.88 171 ALA A O 1
ATOM 1330 N N . ALA A 1 172 ? 1.178 -1.846 14.805 1.00 83.81 172 ALA A N 1
ATOM 1331 C CA . ALA A 1 172 ? 1.538 -0.980 13.692 1.00 83.81 172 ALA A CA 1
ATOM 1332 C C . ALA A 1 172 ? 1.114 -1.625 12.364 1.00 83.81 172 ALA A C 1
ATOM 1334 O O . ALA A 1 172 ? 1.003 -2.847 12.254 1.00 83.81 172 ALA A O 1
ATOM 1335 N N . SER A 1 173 ? 0.884 -0.783 11.361 1.00 87.19 173 SER A N 1
ATOM 1336 C CA . SER A 1 173 ? 0.701 -1.248 9.991 1.00 87.19 173 SER A CA 1
ATOM 1337 C C . SER A 1 173 ? 1.961 -1.982 9.526 1.00 87.19 173 SER A C 1
ATOM 1339 O O . SER A 1 173 ? 3.068 -1.482 9.721 1.00 87.19 173 SER A O 1
ATOM 1341 N N . ALA A 1 174 ? 1.793 -3.160 8.934 1.00 89.75 174 ALA A N 1
ATOM 1342 C CA . ALA A 1 174 ? 2.871 -4.051 8.513 1.00 89.75 174 ALA A CA 1
ATOM 1343 C C . ALA A 1 174 ? 3.372 -3.755 7.084 1.00 89.75 174 ALA A C 1
ATOM 1345 O O . ALA A 1 174 ? 4.060 -4.576 6.479 1.00 89.75 174 ALA A O 1
ATOM 1346 N N . TRP A 1 175 ? 3.015 -2.594 6.524 1.00 92.56 175 TRP A N 1
ATOM 1347 C CA . TRP A 1 175 ? 3.554 -2.137 5.247 1.00 92.56 175 TRP A CA 1
ATOM 1348 C C . TRP A 1 175 ? 5.013 -1.713 5.391 1.00 92.56 175 TRP A C 1
ATOM 1350 O O . TRP A 1 175 ? 5.340 -0.799 6.149 1.00 92.56 175 TRP A O 1
ATOM 1360 N N . GLU A 1 176 ? 5.874 -2.307 4.577 1.00 93.19 176 GLU A N 1
ATOM 1361 C CA . GLU A 1 176 ? 7.260 -1.877 4.419 1.00 93.19 176 GLU A CA 1
ATOM 1362 C C . GLU A 1 176 ? 7.401 -1.048 3.141 1.00 93.19 176 GLU A C 1
ATOM 1364 O O . GLU A 1 176 ? 6.733 -1.310 2.143 1.00 93.19 176 GLU A O 1
ATOM 1369 N N . SER A 1 177 ? 8.259 -0.026 3.141 1.00 91.19 177 SER A N 1
ATOM 1370 C CA . SER A 1 177 ? 8.565 0.694 1.897 1.00 91.19 177 SER A CA 1
ATOM 1371 C C . SER A 1 177 ? 9.355 -0.221 0.965 1.00 91.19 177 SER A C 1
ATOM 1373 O O . SER A 1 177 ? 10.395 -0.749 1.354 1.00 91.19 177 SER A O 1
ATOM 1375 N N . PHE A 1 178 ? 8.877 -0.401 -0.264 1.00 88.94 178 PHE A N 1
ATOM 1376 C CA . PHE A 1 178 ? 9.532 -1.286 -1.215 1.00 88.94 178 PHE A CA 1
ATOM 1377 C C . PHE A 1 178 ? 10.714 -0.588 -1.896 1.00 88.94 178 PHE A C 1
ATOM 1379 O O . PHE A 1 178 ? 10.562 0.415 -2.591 1.00 88.94 178 PHE A O 1
ATOM 1386 N N . ASP A 1 179 ? 11.892 -1.171 -1.721 1.00 86.50 179 ASP A N 1
ATOM 1387 C CA . ASP A 1 179 ? 13.098 -0.900 -2.505 1.00 86.50 179 ASP A CA 1
ATOM 1388 C C . ASP A 1 179 ? 13.444 -2.140 -3.358 1.00 86.50 179 ASP A C 1
ATOM 1390 O O . ASP A 1 179 ? 13.714 -3.197 -2.784 1.00 86.50 179 ASP A O 1
ATOM 1394 N N . PRO A 1 180 ? 13.450 -2.052 -4.699 1.00 83.62 180 PRO A N 1
ATOM 1395 C CA . PRO A 1 180 ? 13.671 -3.202 -5.578 1.00 83.62 180 PRO A CA 1
ATOM 1396 C C . PRO A 1 180 ? 15.066 -3.830 -5.452 1.00 83.62 180 PRO A C 1
ATOM 1398 O O . PRO A 1 180 ? 15.239 -4.989 -5.825 1.00 83.62 180 PRO A O 1
ATOM 1401 N N . PHE A 1 181 ? 16.058 -3.100 -4.933 1.00 82.06 181 PHE A N 1
ATOM 1402 C CA . PHE A 1 181 ? 17.416 -3.611 -4.746 1.00 82.06 181 PHE A CA 1
ATOM 1403 C C . PHE A 1 181 ? 17.594 -4.290 -3.387 1.00 82.06 181 PHE A C 1
ATOM 1405 O O . PHE A 1 181 ? 18.412 -5.198 -3.266 1.00 82.06 181 PHE A O 1
ATOM 1412 N N . LEU A 1 182 ? 16.820 -3.880 -2.376 1.00 84.50 182 LEU A N 1
ATOM 1413 C CA . LEU A 1 182 ? 16.796 -4.540 -1.064 1.00 84.50 182 LEU A CA 1
ATOM 1414 C C . LEU A 1 182 ? 15.814 -5.719 -1.016 1.00 84.50 182 LEU A C 1
ATOM 1416 O O . LEU A 1 182 ? 16.018 -6.647 -0.242 1.00 84.50 182 LEU A O 1
ATOM 1420 N N . HIS A 1 183 ? 14.773 -5.702 -1.852 1.00 86.69 183 HIS A N 1
ATOM 1421 C CA . HIS A 1 183 ? 13.682 -6.683 -1.851 1.00 86.69 183 HIS A CA 1
ATOM 1422 C C . HIS A 1 183 ? 13.611 -7.477 -3.162 1.00 86.69 183 HIS A C 1
ATOM 1424 O O . HIS A 1 183 ? 12.521 -7.792 -3.648 1.00 86.69 183 HIS A O 1
ATOM 1430 N N . VAL A 1 184 ? 14.767 -7.787 -3.756 1.00 83.38 184 VAL A N 1
ATOM 1431 C CA . VAL A 1 184 ? 14.855 -8.479 -5.054 1.00 83.38 184 VAL A CA 1
ATOM 1432 C C . VAL A 1 184 ? 14.101 -9.816 -5.063 1.00 83.38 184 VAL A C 1
ATOM 1434 O O . VAL A 1 184 ? 13.461 -10.146 -6.058 1.00 83.38 184 VAL A O 1
ATOM 1437 N N . ASP A 1 185 ? 14.075 -10.528 -3.935 1.00 85.19 185 ASP A N 1
ATOM 1438 C CA . ASP A 1 185 ? 13.380 -11.815 -3.781 1.00 85.19 185 ASP A CA 1
ATOM 1439 C C . ASP A 1 185 ? 11.848 -11.699 -3.889 1.00 85.19 185 ASP A C 1
ATOM 1441 O O . ASP A 1 185 ? 11.153 -12.687 -4.129 1.00 85.19 185 ASP A O 1
ATOM 1445 N N . HIS A 1 186 ? 11.304 -10.487 -3.745 1.00 86.44 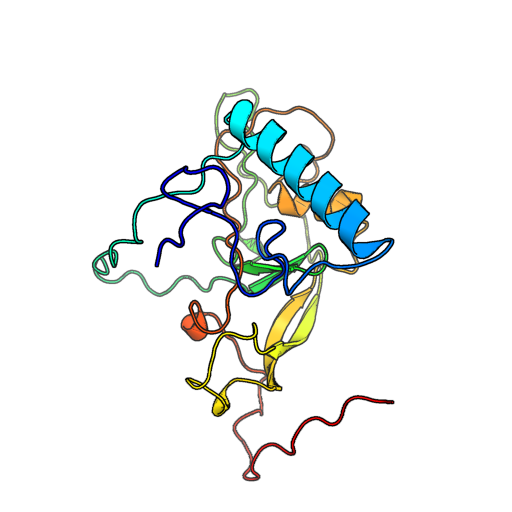186 HIS A N 1
ATOM 1446 C CA . HIS A 1 186 ? 9.874 -10.199 -3.866 1.00 86.44 186 HIS A CA 1
ATOM 1447 C C . HIS A 1 186 ? 9.494 -9.615 -5.236 1.00 86.44 186 HIS A C 1
ATOM 1449 O O . HIS A 1 186 ? 8.310 -9.416 -5.523 1.00 86.44 186 HIS A O 1
ATOM 1455 N N . VAL A 1 187 ? 10.475 -9.376 -6.113 1.00 85.25 187 VAL A N 1
ATOM 1456 C CA . VAL A 1 187 ? 10.242 -8.926 -7.487 1.00 85.25 187 VAL A CA 1
ATOM 1457 C C . VAL A 1 187 ? 9.687 -10.084 -8.313 1.00 85.25 187 VAL A C 1
ATOM 1459 O O . VAL A 1 187 ? 10.402 -11.004 -8.710 1.00 85.25 187 VAL A O 1
ATOM 1462 N N . ARG A 1 188 ? 8.395 -10.018 -8.639 1.00 86.12 188 ARG A N 1
ATOM 1463 C CA . ARG A 1 188 ? 7.762 -10.947 -9.584 1.00 86.12 188 ARG A CA 1
ATOM 1464 C C . ARG A 1 188 ? 7.880 -10.409 -11.000 1.00 86.12 188 ARG A C 1
ATOM 1466 O O . ARG A 1 188 ? 7.583 -9.244 -11.240 1.00 86.12 188 ARG A O 1
ATOM 1473 N N . ARG A 1 189 ? 8.264 -11.257 -11.953 1.00 82.94 189 ARG A N 1
ATOM 1474 C CA . ARG A 1 189 ? 8.342 -10.887 -13.374 1.00 82.94 189 ARG A CA 1
ATOM 1475 C C . ARG A 1 189 ? 7.085 -11.338 -14.129 1.00 82.94 189 ARG A C 1
ATOM 1477 O O . ARG A 1 189 ? 6.540 -12.393 -13.792 1.00 82.94 189 ARG A O 1
ATOM 1484 N N . PRO A 1 190 ? 6.632 -10.593 -15.151 1.00 75.25 190 PRO A N 1
ATOM 1485 C CA . PRO A 1 190 ? 5.556 -11.040 -16.031 1.00 75.25 190 PRO A CA 1
ATOM 1486 C C . PRO A 1 190 ? 5.900 -12.373 -16.710 1.00 75.25 190 PRO A C 1
ATOM 1488 O O . PRO A 1 190 ? 7.056 -12.623 -17.075 1.00 75.25 190 PRO A O 1
ATOM 1491 N N . LYS A 1 191 ? 4.900 -13.245 -16.897 1.00 65.62 191 LYS A N 1
ATOM 1492 C CA . LYS A 1 191 ? 5.075 -14.479 -17.681 1.00 65.62 191 LYS A CA 1
ATOM 1493 C C . LYS A 1 191 ? 5.477 -14.111 -19.117 1.00 65.62 191 LYS A C 1
ATOM 1495 O O . LYS A 1 191 ? 4.832 -13.267 -19.725 1.00 65.62 191 LYS A O 1
ATOM 1500 N N . GLY A 1 192 ? 6.530 -14.745 -19.638 1.00 55.09 192 GLY A N 1
ATOM 1501 C CA . GLY A 1 192 ? 7.068 -14.491 -20.983 1.00 55.09 192 GLY A CA 1
ATOM 1502 C C . GLY A 1 192 ? 8.301 -13.579 -21.039 1.00 55.09 192 GLY A C 1
ATOM 1503 O O . GLY A 1 192 ? 8.916 -13.478 -22.093 1.00 55.09 192 GLY A O 1
ATOM 1504 N N . TYR A 1 193 ? 8.742 -12.976 -19.924 1.00 51.50 193 TYR A N 1
ATOM 1505 C CA . TYR A 1 193 ? 9.933 -12.105 -19.916 1.00 51.50 193 TYR A CA 1
ATOM 1506 C C . TYR A 1 193 ? 11.273 -12.845 -20.161 1.00 51.50 193 TYR A C 1
ATOM 1508 O O . TYR A 1 193 ? 12.294 -12.204 -20.391 1.00 51.50 193 TYR A O 1
ATOM 1516 N N . TRP A 1 194 ? 11.297 -14.186 -20.131 1.00 45.31 194 TRP A N 1
ATOM 1517 C CA . TRP A 1 194 ? 12.499 -14.996 -20.406 1.00 45.31 194 TRP A CA 1
ATOM 1518 C C . TRP A 1 194 ? 12.384 -15.924 -21.631 1.00 45.31 194 TRP A C 1
ATOM 1520 O O . TRP A 1 194 ? 13.386 -16.507 -22.045 1.00 45.31 194 TRP A O 1
ATOM 1530 N N . GLU A 1 195 ? 11.212 -16.038 -22.260 1.00 37.34 195 GLU A N 1
ATOM 1531 C CA . GLU A 1 195 ? 11.012 -16.897 -23.436 1.00 37.34 195 GLU A CA 1
ATOM 1532 C C . GLU A 1 195 ? 11.199 -16.088 -24.727 1.00 37.34 195 GLU A C 1
ATOM 1534 O O . GLU A 1 195 ? 10.246 -15.730 -25.410 1.00 37.34 195 GLU A O 1
ATOM 1539 N N . GLY A 1 196 ? 12.452 -15.772 -25.063 1.00 39.31 196 GLY A N 1
ATOM 1540 C CA . GLY A 1 196 ? 12.791 -15.205 -26.370 1.00 39.31 196 GLY A CA 1
ATOM 1541 C C . GLY A 1 196 ? 13.931 -14.197 -26.327 1.00 39.31 196 GLY A C 1
ATOM 1542 O O . GLY A 1 196 ? 13.774 -13.056 -25.913 1.00 39.31 196 GLY A O 1
ATOM 1543 N N . THR A 1 197 ? 15.091 -14.619 -26.811 1.00 46.41 197 THR A N 1
ATOM 1544 C CA . THR A 1 197 ? 16.288 -13.811 -27.058 1.00 46.41 197 THR A CA 1
ATOM 1545 C C . THR A 1 197 ? 16.013 -12.492 -27.795 1.00 46.41 197 THR A C 1
ATOM 1547 O O . THR A 1 197 ? 15.797 -12.491 -29.005 1.00 46.41 197 THR A O 1
ATOM 1550 N N . ALA A 1 198 ? 16.143 -11.370 -27.088 1.00 37.88 198 ALA A N 1
ATOM 1551 C CA . ALA A 1 198 ? 16.802 -10.142 -27.538 1.00 37.88 198 ALA A CA 1
ATOM 1552 C C . ALA A 1 198 ? 17.033 -9.259 -26.303 1.00 37.88 198 ALA A C 1
ATOM 1554 O O . ALA A 1 198 ? 16.129 -9.102 -25.486 1.00 37.88 198 ALA A O 1
ATOM 1555 N N . ALA A 1 199 ? 18.238 -8.703 -26.149 1.00 38.25 199 ALA A N 1
ATOM 1556 C CA . ALA A 1 199 ? 18.545 -7.755 -25.078 1.00 38.25 199 ALA A CA 1
ATOM 1557 C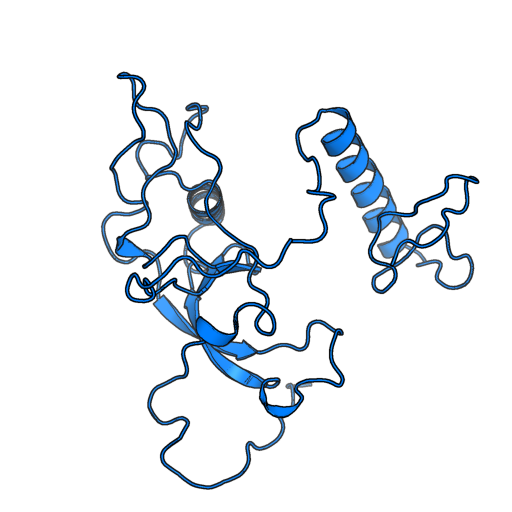 C . ALA A 1 199 ? 17.453 -6.665 -24.978 1.00 38.25 199 ALA A C 1
ATOM 1559 O O . ALA A 1 199 ? 16.972 -6.206 -26.024 1.00 38.25 199 ALA A O 1
ATOM 1560 N N . PRO A 1 200 ? 17.047 -6.248 -23.763 1.00 38.47 200 PRO A N 1
ATOM 1561 C CA . PRO A 1 200 ? 15.997 -5.253 -23.599 1.00 38.47 200 PRO A CA 1
ATOM 1562 C C . PRO A 1 200 ? 16.382 -3.972 -24.344 1.00 38.47 200 PRO A C 1
ATOM 1564 O O . PRO A 1 200 ? 17.444 -3.390 -24.112 1.00 38.47 200 PRO A O 1
ATOM 1567 N N . LYS A 1 201 ? 15.526 -3.535 -25.277 1.00 34.56 201 LYS A N 1
ATOM 1568 C CA . LYS A 1 201 ? 15.682 -2.220 -25.905 1.00 34.56 201 LYS A CA 1
ATOM 1569 C C . LYS A 1 201 ? 15.577 -1.160 -24.803 1.00 34.56 201 LYS A C 1
ATOM 1571 O O . LYS A 1 201 ? 14.618 -1.212 -24.033 1.00 34.56 201 LYS A O 1
ATOM 1576 N N . PRO A 1 202 ? 16.511 -0.196 -24.729 1.00 35.31 202 PRO A N 1
ATOM 1577 C CA . PRO A 1 202 ? 16.452 0.854 -23.725 1.00 35.31 202 PRO A CA 1
ATOM 1578 C C . PRO A 1 202 ? 15.141 1.633 -23.861 1.00 35.31 202 PRO A C 1
ATOM 1580 O O . PRO A 1 202 ? 14.765 2.064 -24.956 1.00 35.31 202 PRO A O 1
ATOM 1583 N N . TYR A 1 203 ? 14.448 1.788 -22.735 1.00 37.69 203 TYR A N 1
ATOM 1584 C CA . TYR A 1 203 ? 13.234 2.583 -22.615 1.00 37.69 203 TYR A CA 1
ATOM 1585 C C . TYR A 1 203 ? 13.511 4.030 -23.053 1.00 37.69 203 TYR A C 1
ATOM 1587 O O . TYR A 1 203 ? 14.384 4.700 -22.499 1.00 37.69 203 TYR A O 1
ATOM 1595 N N . ARG A 1 204 ? 12.772 4.512 -24.061 1.00 27.59 204 ARG A N 1
ATOM 1596 C CA . ARG A 1 204 ? 12.713 5.933 -24.428 1.00 27.59 204 ARG A CA 1
ATOM 1597 C C . ARG A 1 204 ? 11.426 6.523 -23.846 1.00 27.59 204 ARG A C 1
ATOM 1599 O O . ARG A 1 204 ? 10.356 6.096 -24.282 1.00 27.59 204 ARG A O 1
ATOM 1606 N N . PRO A 1 205 ? 11.496 7.477 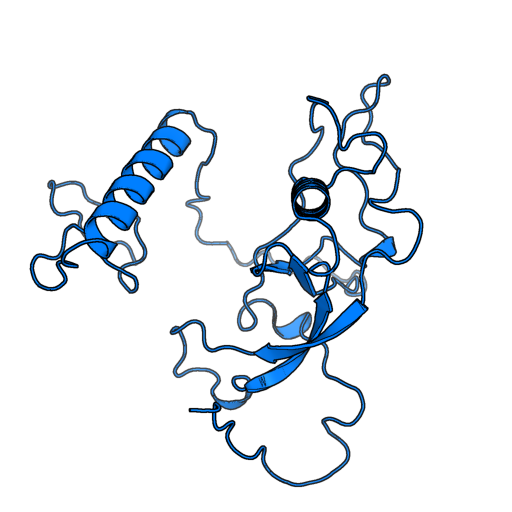-22.905 1.00 26.91 205 PRO A N 1
ATOM 1607 C CA . PRO A 1 205 ? 10.303 8.174 -22.445 1.00 26.91 205 PRO A CA 1
ATOM 1608 C C . PRO A 1 205 ? 9.694 9.008 -23.590 1.00 26.91 205 PRO A C 1
ATOM 1610 O O . PRO A 1 205 ? 10.446 9.514 -24.431 1.00 26.91 205 PRO A O 1
ATOM 1613 N N . PRO A 1 206 ? 8.357 9.147 -23.657 1.00 41.19 206 PRO A N 1
ATOM 1614 C CA . PRO A 1 206 ? 7.720 10.091 -24.566 1.00 41.19 206 PRO A CA 1
ATOM 1615 C C . PRO A 1 206 ? 8.054 11.531 -24.142 1.00 41.19 206 PRO A C 1
ATOM 1617 O O . PRO A 1 206 ? 8.083 11.829 -22.947 1.00 41.19 206 PRO A O 1
ATOM 1620 N N . TYR A 1 207 ? 8.363 12.360 -25.143 1.00 48.16 207 TYR A N 1
ATOM 1621 C CA . TYR A 1 207 ? 8.750 13.771 -25.029 1.00 48.16 207 TYR A CA 1
ATOM 1622 C C . TYR A 1 207 ? 7.683 14.646 -24.371 1.00 48.16 207 TYR A C 1
ATOM 1624 O O . TYR A 1 207 ? 6.484 14.410 -24.650 1.00 48.16 207 TYR A O 1
#

Solvent-accessible surface area (backbone atoms only — not comparable to full-atom values): 13051 Å² total; per-residue (Å²): 134,82,42,75,30,81,88,76,46,83,62,40,90,64,69,71,90,75,68,42,96,70,41,86,90,56,65,63,65,73,70,60,37,54,51,51,53,51,50,51,53,53,49,49,56,36,39,78,66,65,77,50,74,80,80,80,65,76,81,66,83,72,74,82,74,82,85,69,82,82,71,64,37,35,38,33,34,46,89,91,39,52,26,31,40,82,27,40,83,83,68,41,50,16,28,34,40,41,99,85,70,44,66,34,82,50,42,43,63,95,73,81,77,53,50,79,40,81,41,63,37,73,79,86,83,78,70,97,79,54,74,84,52,46,69,39,60,25,51,28,39,32,35,72,86,39,54,72,69,55,37,49,24,53,68,61,29,23,16,75,91,57,50,85,58,97,60,56,63,70,48,79,60,65,68,40,81,56,44,73,85,83,42,51,93,52,62,41,64,56,92,68,81,80,76,68,98,65,82,84,75,80,88,75,80,86,132